Protein 2OKT (pdb70)

CATH classification: 3.30.390.10 (+1 more: 3.20.20.120)

Radius of gyration: 20.71 Å;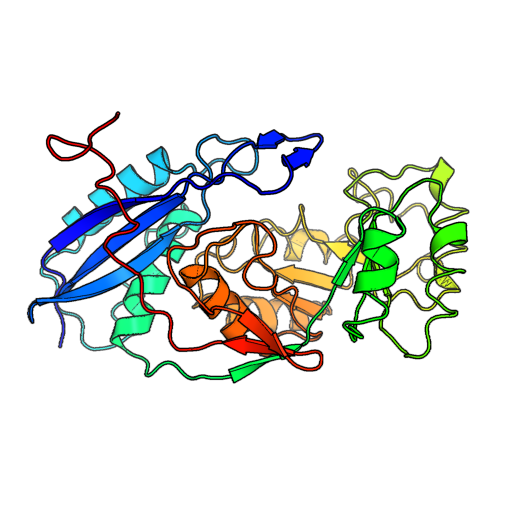 Cα contacts (8 Å, |Δi|>4): 733; chains: 1; bounding box: 61×51×45 Å

Foldseek 3Di:
DKFWADKFKWWFKFAFPDWDDDPLDTGRIFIWIKMWTAIPVRDIFMFTFQAGCDASQHPDHPVNLVVVVVVLCVVGGPPDDDALVRVLVSCPVVQVPLRSLARVNLRSVVVHDDDDKDWFFDEAEEAADDPVNVVCCLVQVGQEYEYEDDPCVVVVLVVVVPRPHHHAYEYEDPQPADPVCQVVQLVVLVSRHQEYENNHPPQCCQVVHDPPSGGAYEYDSQLQELVSVLVSLVPHRHAEYEDEQSSHRHDVRPLVSQVVVVVSRHWYAYEYDPDFLSVLQSSQVCRVSTPDGHHRDADPNTGPDGQWPQRFHRDNRITIHDNTDGPCVSIFGPDDPRRDDD

B-factor: mean 22.1, std 10.74, range [7.94, 88.03]

Secondary structure (DSSP, 8-state):
-B-EEEEEEEEEEEEEEEEEE-SS-EEEEEEEEEEEEEETT--EEEEE---BSSTTS-S-BHHHHHHHHHHHHHHHTT--B-SHHHHHHTTGGGTT-HHHHHHHHHHHHHTT-PPP-EEEE-EEEESS--HHHHHHHHHH--SEEEEE--TTHHHHHHHHTTSSS--EEEEE-TT---GGGHHHHHHHGGG-EEEEE---SSGGGGGGS-TTSSPPEEESTT---HHHHHHHHHHS---EEEE-HHHHTSGGGHHHHHHHHHHTT-EEEEB-SS--HHHHHHHHHHHTTSSS--B-PPTTSS-SS-SSTTTTEEETTEEEE------GGG-EESSSTT----

Solvent-accessible surface area: 16379 Å² total; per-residue (Å²): 86,18,87,0,63,26,28,82,26,31,42,6,42,38,71,11,112,86,106,26,108,56,151,95,22,80,25,75,76,2,28,0,0,0,0,15,0,37,2,81,140,58,62,49,43,30,0,5,0,8,5,10,103,82,100,47,33,59,133,6,22,5,47,43,0,13,116,39,0,69,104,6,10,93,84,10,96,90,93,69,9,119,66,34,108,32,0,14,132,36,0,86,87,15,102,114,20,31,6,0,4,10,0,0,0,15,0,0,30,32,21,60,65,150,35,65,78,45,36,15,20,19,24,5,58,3,84,19,41,66,115,175,44,31,86,46,1,105,84,32,111,0,78,17,0,28,0,89,28,28,126,90,0,22,99,23,2,146,65,0,76,153,14,140,25,150,5,70,1,0,0,25,1,66,29,72,13,73,141,153,32,34,104,51,0,66,79,0,37,187,48,124,11,36,0,0,1,5,3,4,142,80,21,44,15,16,103,80,15,63,105,66,52,20,5,54,8,0,1,21,43,30,3,67,39,44,138,72,0,29,83,32,17,111,124,48,71,10,113,2,0,4,2,14,14,26,30,21,2,1,17,39,69,0,69,85,1,2,82,40,0,101,93,63,61,3,90,0,0,0,1,28,23,32,15,0,0,1,8,8,0,4,9,1,28,5,4,222,81,16,49,41,71,7,35,6,43,20,28,32,108,46,5,150,85,20,0,7,65,110,2,0,57,55,122,182,10,103,0,67,4,146,53,7,144,25,64,87,108,44,9,92,40,48,88,52,169,134,98,112,166,224

Sequence (342 aa):
SLKLTTALHFYKYSEEPFKSQIVTPKKVTLTHRRDCLFIELIDDKKGNAYFGECNAFQQTDDDWYDHETIASVKHVIEQWFEDNRNKSFETYEEAALKKLVDSLENTPAARATIVMALYQMFHVVLPSSSFSVAYGATASSSGLSNKQLESLKKATKPTRRIKLKWTPQIMHQIRRRVLRELLDFHFQLVIDANESLDRQDFTQQLQLLLAREQVLYIEEPFKDISMMLDEVVADDGTIPPIALDEKATSLLDDIINLIEELYNVVKVVVLKPFRRLGGIIDKVQTAIDTLKSHGAKVVIGGMMYEYGLSRYFTAMLARKGDYPGDDVTPAGYYFEQDVVVAHSGILKEGRLEFRRPPLVDIITQLQPYEGHHHHHH

InterPro domains:
  IPR010197 o-Succinylbenzoate synthase/NAAAR [TIGR01928] (9-311)
  IPR013342 Mandelate racemase, C-terminal domain [PF13378] (136-316)
  IPR029017 Enolase-like, N-terminal [G3DSA:3.30.390.10] (6-115)
  IPR029017 Enolase-like, N-terminal [SSF54826] (1-111)
  IPR036849 Enolase-like, C-terminal domain superfamily [G3DSA:3.20.20.120] (116-308)
  IPR036849 Enolase-like, C-terminal domain superfamily [SSF51604] (136-320)
  IPR047585 o-succinylbenzoate synthase MenC [MF_01933] (1-333)

Structure (mmCIF, N/CA/C/O backbone):
data_2OKT
#
_entry.id   2OKT
#
_cell.length_a   72.700
_cell.length_b   40.324
_cell.length_c   59.223
_cell.angle_alpha   90.00
_cell.angle_beta   92.98
_cell.angle_gamma   90.00
#
_symmetry.space_group_name_H-M   'P 1 21 1'
#
loop_
_entity.id
_entity.type
_entity.pdbx_description
1 polymer 'O-succinylbenzoic acid synthetase'
2 water water
#
loop_
_atom_site.group_PDB
_atom_site.id
_atom_site.type_symbol
_atom_site.label_atom_id
_atom_site.label_alt_id
_atom_site.label_comp_id
_atom_site.label_asym_id
_atom_site.label_entity_id
_atom_site.label_seq_id
_atom_site.pdbx_PDB_ins_code
_atom_site.Cartn_x
_atom_site.Cartn_y
_atom_site.Cartn_z
_atom_site.occupancy
_atom_site.B_iso_or_equiv
_atom_site.auth_seq_id
_atom_site.auth_comp_id
_atom_site.auth_asym_id
_atom_site.auth_atom_id
_atom_site.pdbx_PDB_model_num
ATOM 1 N N . SER A 1 1 ? -13.459 -1.914 18.353 1.00 41.76 0 SER A N 1
ATOM 2 C CA . SER A 1 1 ? -12.859 -3.190 18.840 1.00 37.09 0 SER A CA 1
ATOM 3 C C . SER A 1 1 ? -12.277 -3.978 17.677 1.00 34.71 0 SER A C 1
ATOM 4 O O . SER A 1 1 ? -12.902 -4.058 16.618 1.00 36.75 0 SER A O 1
ATOM 7 N N . LEU A 1 2 ? -11.092 -4.558 17.878 1.00 29.59 1 LEU A N 1
ATOM 8 C CA . LEU A 1 2 ? -10.412 -5.350 16.846 1.00 26.37 1 LEU A CA 1
ATOM 9 C C . LEU A 1 2 ? -10.064 -6.741 17.373 1.00 20.15 1 LEU A C 1
ATOM 10 O O . LEU A 1 2 ? -9.827 -6.897 18.568 1.00 22.42 1 LEU A O 1
ATOM 15 N N . LYS A 1 3 ? -10.021 -7.727 16.472 1.00 19.30 2 LYS A N 1
ATOM 16 C CA . LYS A 1 3 ? -9.425 -9.043 16.740 1.00 20.33 2 LYS A CA 1
ATOM 17 C C . LYS A 1 3 ? -8.509 -9.379 15.577 1.00 16.58 2 LYS A C 1
ATOM 18 O O . LYS A 1 3 ? -8.772 -8.971 14.455 1.00 19.05 2 LYS A O 1
ATOM 24 N N . LEU A 1 4 ? -7.434 -10.112 15.841 1.00 17.93 3 LEU A N 1
ATOM 25 C CA . LEU A 1 4 ? -6.523 -10.570 14.787 1.00 16.64 3 LEU A CA 1
ATOM 26 C C . LEU A 1 4 ? -6.933 -11.966 14.325 1.00 17.98 3 LEU A C 1
ATOM 27 O O . LEU A 1 4 ? -7.052 -12.867 15.157 1.00 20.61 3 LEU A O 1
ATOM 32 N N . THR A 1 5 ? -7.133 -12.117 13.007 1.00 15.48 4 THR A N 1
ATOM 33 C CA A THR A 1 5 ? -7.684 -13.320 12.372 0.50 16.06 4 THR A CA 1
ATOM 34 C CA B THR A 1 5 ? -7.653 -13.372 12.459 0.50 17.15 4 THR A CA 1
ATOM 35 C C . THR A 1 5 ? -6.624 -14.183 11.689 1.00 16.18 4 THR A C 1
ATOM 36 O O . THR A 1 5 ? -6.718 -15.402 11.680 1.00 18.47 4 THR A O 1
ATOM 43 N N . ALA A 1 6 ? -5.631 -13.537 11.068 1.00 14.54 5 ALA A N 1
ATOM 44 C CA . ALA A 1 6 ? -4.635 -14.260 10.282 1.00 15.33 5 ALA A CA 1
ATOM 45 C C . ALA A 1 6 ? -3.267 -13.605 10.364 1.00 15.21 5 ALA A C 1
ATOM 46 O O . ALA A 1 6 ? -3.156 -12.388 10.553 1.00 13.64 5 ALA A O 1
ATOM 48 N N . LEU A 1 7 ? -2.253 -14.443 10.190 1.00 14.88 6 LEU A N 1
ATOM 49 C CA . LEU A 1 7 ? -0.856 -14.063 10.132 1.00 14.17 6 LEU A CA 1
ATOM 50 C C . LEU A 1 7 ? -0.194 -14.705 8.919 1.00 15.12 6 LEU A C 1
ATOM 51 O O . LEU A 1 7 ? -0.337 -15.902 8.692 1.00 17.59 6 LEU A O 1
ATOM 56 N N . HIS A 1 8 ? 0.568 -13.914 8.171 1.00 12.58 7 HIS A N 1
ATOM 57 C CA . HIS A 1 8 ? 1.367 -14.423 7.063 1.00 13.03 7 HIS A CA 1
ATOM 58 C C . HIS A 1 8 ? 2.784 -13.898 7.213 1.00 11.80 7 HIS A C 1
ATOM 59 O O . HIS A 1 8 ? 2.992 -12.762 7.612 1.00 13.25 7 HIS A O 1
ATOM 66 N N . PHE A 1 9 ? 3.735 -14.743 6.847 1.00 11.65 8 PHE A N 1
ATOM 67 C CA . PHE A 1 9 ? 5.139 -14.397 6.798 1.00 11.34 8 PHE A CA 1
ATOM 68 C C . PHE A 1 9 ? 5.608 -14.286 5.376 1.00 11.58 8 PHE A C 1
ATOM 69 O O . PHE A 1 9 ? 5.291 -15.137 4.542 1.00 11.88 8 PHE A O 1
ATOM 77 N N . TYR A 1 10 ? 6.428 -13.262 5.129 1.00 11.09 9 TYR A N 1
ATOM 78 C CA . TYR A 1 10 ? 7.043 -13.040 3.860 1.00 11.24 9 TYR A CA 1
ATOM 79 C C . TYR A 1 10 ? 8.526 -12.761 4.019 1.00 10.96 9 TYR A C 1
ATOM 80 O O . TYR A 1 10 ? 8.998 -12.377 5.096 1.00 11.78 9 TYR A O 1
ATOM 89 N N . LYS A 1 11 ? 9.238 -12.913 2.911 1.00 10.90 10 LYS A N 1
ATOM 90 C CA . LYS A 1 11 ? 10.663 -12.615 2.825 1.00 13.00 10 LYS A CA 1
ATOM 91 C C . LYS A 1 11 ? 10.904 -11.612 1.719 1.00 11.16 10 LYS A C 1
ATOM 92 O O . LYS A 1 11 ? 10.257 -11.641 0.681 1.00 13.21 10 LYS A O 1
ATOM 98 N N . TYR A 1 12 ? 11.877 -10.745 1.962 1.00 12.88 11 TYR A N 1
ATOM 99 C CA . TYR A 1 12 ? 12.451 -9.890 0.949 1.00 12.00 11 TYR A CA 1
ATOM 100 C C . TYR A 1 12 ? 13.976 -10.012 1.040 1.00 13.19 11 TYR A C 1
ATOM 101 O O . TYR A 1 12 ? 14.517 -10.134 2.143 1.00 14.57 11 TYR A O 1
ATOM 110 N N . SER A 1 13 ? 14.653 -9.972 -0.102 1.00 11.84 12 SER A N 1
ATOM 111 C CA . SER A 1 13 ? 16.106 -10.079 -0.120 1.00 12.48 12 SER A CA 1
ATOM 112 C C . SER A 1 13 ? 16.762 -9.435 -1.330 1.00 14.13 12 SER A C 1
ATOM 113 O O . SER A 1 13 ? 17.073 -10.095 -2.319 1.00 20.37 12 SER A O 1
ATOM 116 N N A GLU A 1 14 ? 17.025 -8.145 -1.223 0.50 11.60 13 GLU A N 1
ATOM 117 N N B GLU A 1 14 ? 17.007 -8.136 -1.229 0.50 11.65 13 GLU A N 1
ATOM 118 C CA A GLU A 1 14 ? 17.689 -7.414 -2.283 0.50 10.83 13 GLU A CA 1
ATOM 119 C CA B GLU A 1 14 ? 17.638 -7.346 -2.286 0.50 11.89 13 GLU A CA 1
ATOM 120 C C A GLU A 1 14 ? 19.186 -7.350 -2.049 0.50 9.67 13 GLU A C 1
ATOM 121 C C B GLU A 1 14 ? 19.159 -7.286 -2.053 0.50 11.07 13 GLU A C 1
ATOM 122 O O A GLU A 1 14 ? 19.639 -7.347 -0.901 0.50 10.65 13 GLU A O 1
ATOM 123 O O B GLU A 1 14 ? 19.605 -7.219 -0.899 0.50 11.10 13 GLU A O 1
ATOM 134 N N . PRO A 1 15 ? 19.960 -7.269 -3.136 1.00 11.41 14 PRO A N 1
ATOM 135 C CA . PRO A 1 15 ? 21.393 -7.051 -2.960 1.00 10.99 14 PRO A CA 1
ATOM 136 C C . PRO A 1 15 ? 21.710 -5.662 -2.444 1.00 10.80 14 PRO A C 1
ATOM 137 O O . PRO A 1 15 ? 21.028 -4.689 -2.795 1.00 11.58 14 PRO A O 1
ATOM 141 N N . PHE A 1 16 ? 22.744 -5.555 -1.621 1.00 11.17 15 PHE A N 1
ATOM 142 C CA . PHE A 1 16 ? 23.323 -4.244 -1.324 1.00 10.67 15 PHE A CA 1
ATOM 143 C C . PHE A 1 16 ? 24.039 -3.738 -2.577 1.00 11.39 15 PHE A C 1
ATOM 144 O O . PHE A 1 16 ? 24.793 -4.476 -3.222 1.00 11.60 15 PHE A O 1
ATOM 152 N N . LYS A 1 17 ? 23.822 -2.475 -2.929 1.00 10.93 16 LYS A N 1
ATOM 153 C CA . LYS A 1 17 ? 24.465 -1.930 -4.111 1.00 11.36 16 LYS A CA 1
ATOM 154 C C . LYS A 1 17 ? 25.995 -2.086 -4.043 1.00 11.64 16 LYS A C 1
ATOM 155 O O . LYS A 1 17 ? 26.624 -2.453 -5.034 1.00 11.86 16 LYS A O 1
ATOM 161 N N . SER A 1 18 ? 26.558 -1.766 -2.882 1.00 11.68 17 SER A N 1
ATOM 162 C CA . SER A 1 18 ? 27.942 -2.051 -2.554 1.00 11.82 17 SER A CA 1
ATOM 163 C C . SER A 1 18 ? 27.944 -3.134 -1.490 1.00 11.10 17 SER A C 1
ATOM 164 O O . SER A 1 18 ? 27.259 -3.011 -0.483 1.00 12.32 17 SER A O 1
ATOM 167 N N . GLN A 1 19 ? 28.722 -4.201 -1.714 1.00 11.02 18 GLN A N 1
ATOM 168 C CA . GLN A 1 19 ? 28.819 -5.265 -0.737 1.00 10.68 18 GLN A CA 1
ATOM 169 C C . GLN A 1 19 ? 29.219 -4.680 0.620 1.00 11.79 18 GLN A C 1
ATOM 170 O O . GLN A 1 19 ? 30.092 -3.803 0.703 1.00 12.83 18 GLN A O 1
ATOM 176 N N . ILE A 1 20 ? 28.552 -5.152 1.670 1.00 10.44 19 ILE A N 1
ATOM 177 C CA . ILE A 1 20 ? 28.860 -4.745 3.031 1.00 12.43 19 ILE A CA 1
ATOM 178 C C . ILE A 1 20 ? 29.996 -5.636 3.536 1.00 12.94 19 ILE A C 1
ATOM 179 O O . ILE A 1 20 ? 29.904 -6.868 3.500 1.00 14.00 19 ILE A O 1
ATOM 184 N N . VAL A 1 21 ? 31.070 -4.991 3.980 1.00 14.01 20 VAL A N 1
ATOM 185 C CA . VAL A 1 21 ? 32.270 -5.670 4.422 1.00 14.26 20 VAL A CA 1
ATOM 186 C C . VAL A 1 21 ? 32.720 -5.040 5.741 1.00 18.72 20 VAL A C 1
ATOM 187 O O . VAL A 1 21 ? 33.203 -3.912 5.747 1.00 18.98 20 VAL A O 1
ATOM 191 N N . THR A 1 22 ? 32.519 -5.755 6.849 1.00 18.36 21 THR A N 1
ATOM 192 C CA . THR A 1 22 ? 32.904 -5.281 8.187 1.00 18.36 21 THR A CA 1
ATOM 193 C C . THR A 1 22 ? 33.559 -6.420 8.964 1.00 17.63 21 THR A C 1
ATOM 194 O O . THR A 1 22 ? 33.465 -7.563 8.563 1.00 17.81 21 THR A O 1
ATOM 198 N N . PRO A 1 23 ? 34.232 -6.111 10.098 1.00 19.85 22 PRO A N 1
ATOM 199 C CA . PRO A 1 23 ? 34.823 -7.206 10.885 1.00 21.28 22 PRO A CA 1
ATOM 200 C C . PRO A 1 23 ? 33.840 -8.269 11.393 1.00 20.00 22 PRO A C 1
ATOM 201 O O . PRO A 1 23 ? 34.250 -9.410 11.603 1.00 25.39 22 PRO A O 1
ATOM 205 N N . LYS A 1 24 ? 32.584 -7.898 11.541 1.00 22.13 23 LYS A N 1
ATOM 206 C CA A LYS A 1 24 ? 31.569 -8.821 11.994 0.50 21.29 23 LYS A CA 1
ATOM 207 C CA B LYS A 1 24 ? 31.572 -8.829 11.986 0.50 24.22 23 LYS A CA 1
ATOM 208 C C . LYS A 1 24 ? 30.925 -9.672 10.909 1.00 19.84 23 LYS A C 1
ATOM 209 O O . LYS A 1 24 ? 30.519 -10.757 11.137 1.00 21.24 23 LYS A O 1
ATOM 220 N N . VAL A 1 25 ? 30.856 -9.136 9.691 1.00 18.16 24 VAL A N 1
ATOM 221 C CA . VAL A 1 25 ? 30.096 -9.801 8.632 1.00 17.37 24 VAL A CA 1
ATOM 222 C C . VAL A 1 25 ? 30.470 -9.304 7.246 1.00 16.18 24 VAL A C 1
ATOM 223 O O . VAL A 1 25 ? 30.883 -8.171 7.083 1.00 17.97 24 VAL A O 1
ATOM 227 N N . THR A 1 26 ? 30.267 -10.185 6.271 1.00 16.42 25 THR A N 1
ATOM 228 C CA . THR A 1 26 ? 30.112 -9.831 4.875 1.00 17.30 25 THR A CA 1
ATOM 229 C C . THR A 1 26 ? 28.651 -10.039 4.515 1.00 15.13 25 THR A C 1
ATOM 230 O O . THR A 1 26 ? 28.118 -11.127 4.787 1.00 16.07 25 THR A O 1
ATOM 234 N N . LEU A 1 27 ? 28.009 -9.011 3.941 1.00 13.07 26 LEU A N 1
ATOM 235 C CA . LEU A 1 27 ? 26.637 -9.142 3.433 1.00 12.23 26 LEU A CA 1
ATOM 236 C C . LEU A 1 27 ? 26.566 -8.788 1.976 1.00 11.50 26 LEU A C 1
ATOM 237 O O . LEU A 1 27 ? 26.932 -7.679 1.580 1.00 13.58 26 LEU A O 1
ATOM 242 N N . THR A 1 28 ? 26.067 -9.732 1.180 1.00 11.95 27 THR A N 1
ATOM 243 C CA . THR A 1 28 ? 25.773 -9.473 -0.215 1.00 11.20 27 THR A CA 1
ATOM 244 C C . THR A 1 28 ? 24.333 -8.955 -0.372 1.00 12.08 27 THR A C 1
ATOM 245 O O . THR A 1 28 ? 24.070 -8.155 -1.252 1.00 11.80 27 THR A O 1
ATOM 249 N N . HIS A 1 29 ? 23.444 -9.393 0.519 1.00 11.25 28 HIS A N 1
ATOM 250 C CA . HIS A 1 29 ? 22.019 -9.098 0.444 1.00 11.25 28 HIS A CA 1
ATOM 251 C C . HIS A 1 29 ? 21.511 -8.772 1.834 1.00 11.53 28 HIS A C 1
ATOM 252 O O . HIS A 1 29 ? 22.113 -9.190 2.813 1.00 12.68 28 HIS A O 1
ATOM 259 N N . ARG A 1 30 ? 20.384 -8.063 1.890 1.00 11.47 29 ARG A N 1
ATOM 260 C CA A ARG A 1 30 ? 19.653 -7.854 3.137 0.50 11.12 29 ARG A CA 1
ATOM 261 C CA B ARG A 1 30 ? 19.670 -7.893 3.167 0.50 11.62 29 ARG A CA 1
ATOM 262 C C . ARG A 1 30 ? 18.427 -8.780 3.158 1.00 11.28 29 ARG A C 1
ATOM 263 O O . ARG A 1 30 ? 17.396 -8.431 2.644 1.00 13.66 29 ARG A O 1
ATOM 278 N N . ASP A 1 31 ? 18.582 -9.968 3.720 1.00 13.05 30 ASP A N 1
ATOM 279 C CA . ASP A 1 31 ? 17.462 -10.856 3.946 1.00 12.49 30 ASP A CA 1
ATOM 280 C C . ASP A 1 31 ? 16.601 -10.233 5.040 1.00 13.09 30 ASP A C 1
ATOM 281 O O . ASP A 1 31 ? 17.140 -9.769 6.054 1.00 12.18 30 ASP A O 1
ATOM 286 N N . CYS A 1 32 ? 15.276 -10.203 4.850 1.00 10.94 31 CYS A N 1
ATOM 287 C CA . CYS A 1 32 ? 14.399 -9.562 5.820 1.00 10.87 31 CYS A CA 1
ATOM 288 C C . CYS A 1 32 ? 13.062 -10.256 5.911 1.00 10.46 31 CYS A C 1
ATOM 289 O O . CYS A 1 32 ? 12.452 -10.562 4.888 1.00 13.54 31 CYS A O 1
ATOM 292 N N . LEU A 1 33 ? 12.622 -10.506 7.139 1.00 9.44 32 LEU A N 1
ATOM 293 C CA . LEU A 1 33 ? 11.291 -11.029 7.407 1.00 10.00 32 LEU A CA 1
ATOM 294 C C . LEU A 1 33 ? 10.280 -9.904 7.528 1.00 9.96 32 LEU A C 1
ATOM 295 O O . LEU A 1 33 ? 10.544 -8.897 8.189 1.00 10.01 32 LEU A O 1
ATOM 300 N N . PHE A 1 34 ? 9.143 -10.082 6.857 1.00 9.54 33 PHE A N 1
ATOM 301 C CA . PHE A 1 34 ? 7.977 -9.224 7.001 1.00 10.80 33 PHE A CA 1
ATOM 302 C C . PHE A 1 34 ? 6.827 -10.073 7.526 1.00 10.35 33 PHE A C 1
ATOM 303 O O . PHE A 1 34 ? 6.697 -11.246 7.172 1.00 11.80 33 PHE A O 1
ATOM 311 N N . ILE A 1 35 ? 6.013 -9.469 8.378 1.00 9.54 34 ILE A N 1
ATOM 312 C CA . ILE A 1 35 ? 4.759 -10.065 8.804 1.00 10.34 34 ILE A CA 1
ATOM 313 C C . ILE A 1 35 ? 3.579 -9.271 8.290 1.00 10.15 34 ILE A C 1
ATOM 314 O O . ILE A 1 35 ? 3.670 -8.073 8.052 1.00 10.37 34 ILE A O 1
ATOM 319 N N . GLU A 1 36 ? 2.453 -9.972 8.165 1.00 10.42 35 GLU A N 1
ATOM 320 C CA . GLU A 1 36 ? 1.193 -9.381 7.821 1.00 10.63 35 GLU A CA 1
ATOM 321 C C . GLU A 1 36 ? 0.182 -9.917 8.819 1.00 11.26 35 GLU A C 1
ATOM 322 O O . GLU A 1 36 ? -0.019 -11.137 8.914 1.00 12.91 35 GLU A O 1
ATOM 328 N N . LEU A 1 37 ? -0.451 -9.007 9.548 1.00 10.34 36 LEU A N 1
ATOM 329 C CA . LEU A 1 37 ? -1.557 -9.327 10.449 1.00 11.31 36 LEU A CA 1
ATOM 330 C C . LEU A 1 37 ? -2.829 -8.832 9.801 1.00 11.49 36 LEU A C 1
ATOM 331 O O . LEU A 1 37 ? -2.895 -7.680 9.357 1.00 12.33 36 LEU A O 1
ATOM 336 N N . ILE A 1 38 ? -3.822 -9.710 9.735 1.00 12.34 37 ILE A N 1
ATOM 337 C CA . ILE A 1 38 ? -5.133 -9.374 9.166 1.00 11.92 37 ILE A CA 1
ATOM 338 C C . ILE A 1 38 ? -6.151 -9.416 10.290 1.00 12.89 37 ILE A C 1
ATOM 339 O O . ILE A 1 38 ? -6.236 -10.406 11.000 1.00 14.30 37 ILE A O 1
ATOM 344 N N . ASP A 1 39 ? -6.895 -8.324 10.458 1.00 12.22 38 ASP A N 1
ATOM 345 C CA . ASP A 1 39 ? -7.901 -8.234 11.492 1.00 13.22 38 ASP A CA 1
ATOM 346 C C . ASP A 1 39 ? -9.230 -8.853 11.059 1.00 13.55 38 ASP A C 1
ATOM 347 O O . ASP A 1 39 ? -9.353 -9.396 9.952 1.00 14.16 38 ASP A O 1
ATOM 352 N N . ASP A 1 40 ? -10.237 -8.755 11.925 1.00 15.14 39 ASP A N 1
ATOM 353 C CA . ASP A 1 40 ? -11.540 -9.392 11.692 1.00 17.25 39 ASP A CA 1
ATOM 354 C C . ASP A 1 40 ? -12.428 -8.642 10.693 1.00 17.12 39 ASP A C 1
ATOM 355 O O . ASP A 1 40 ? -13.519 -9.111 10.379 1.00 21.26 39 ASP A O 1
ATOM 360 N N . LYS A 1 41 ? -11.951 -7.504 10.187 1.00 16.03 40 LYS A N 1
ATOM 361 C CA A LYS A 1 41 ? -12.569 -6.766 9.088 0.50 15.39 40 LYS A CA 1
ATOM 362 C CA B LYS A 1 41 ? -12.607 -6.830 9.065 0.50 16.36 40 LYS A CA 1
ATOM 363 C C . LYS A 1 41 ? -11.839 -7.046 7.763 1.00 13.98 40 LYS A C 1
ATOM 364 O O . LYS A 1 41 ? -12.154 -6.455 6.731 1.00 15.13 40 LYS A O 1
ATOM 375 N N . GLY A 1 42 ? -10.836 -7.918 7.800 1.00 13.59 41 GLY A N 1
ATOM 376 C CA . GLY A 1 42 ? -10.068 -8.226 6.608 1.00 12.14 41 GLY A CA 1
ATOM 377 C C . GLY A 1 42 ? -9.031 -7.170 6.247 1.00 12.13 41 GLY A C 1
ATOM 378 O O . GLY A 1 42 ? -8.613 -7.099 5.093 1.00 12.47 41 GLY A O 1
ATOM 379 N N . ASN A 1 43 ? -8.657 -6.324 7.212 1.00 11.58 42 ASN A N 1
ATOM 380 C CA . ASN A 1 43 ? -7.659 -5.298 6.981 1.00 12.31 42 ASN A CA 1
ATOM 381 C C . ASN A 1 43 ? -6.271 -5.824 7.330 1.00 11.55 42 ASN A C 1
ATOM 382 O O . ASN A 1 43 ? -6.059 -6.296 8.449 1.00 11.86 42 ASN A O 1
ATOM 387 N N . ALA A 1 44 ? -5.343 -5.676 6.382 1.00 11.00 43 ALA A N 1
ATOM 388 C CA . ALA A 1 44 ? -3.978 -6.154 6.496 1.00 10.58 43 ALA A CA 1
ATOM 389 C C . ALA A 1 44 ? -3.012 -5.040 6.922 1.00 11.08 43 ALA A C 1
ATOM 390 O O . ALA A 1 44 ? -3.034 -3.935 6.348 1.00 10.95 43 ALA A O 1
ATOM 392 N N . TYR A 1 45 ? -2.133 -5.373 7.862 1.00 9.86 44 TYR A N 1
ATOM 393 C CA . TYR A 1 45 ? -1.128 -4.464 8.404 1.00 10.31 44 TYR A CA 1
ATOM 394 C C . TYR A 1 45 ? 0.218 -5.186 8.411 1.00 11.04 44 TYR A C 1
ATOM 395 O O . TYR A 1 45 ? 0.307 -6.337 8.874 1.00 11.24 44 TYR A O 1
ATOM 404 N N . PHE A 1 46 ? 1.264 -4.516 7.925 1.00 9.49 45 PHE A N 1
ATOM 405 C CA . PHE A 1 46 ? 2.589 -5.102 7.780 1.00 9.64 45 PHE A CA 1
ATOM 406 C C . PHE A 1 46 ? 3.578 -4.612 8.814 1.00 9.79 45 PHE A C 1
ATOM 407 O O . PHE A 1 46 ? 3.535 -3.453 9.234 1.00 10.04 45 PHE A O 1
ATOM 415 N N . GLY A 1 47 ? 4.480 -5.511 9.200 1.00 9.55 46 GLY A N 1
ATOM 416 C CA . GLY A 1 47 ? 5.621 -5.166 10.051 1.00 9.43 46 GLY A CA 1
ATOM 417 C C . GLY A 1 47 ? 6.911 -5.676 9.435 1.00 9.69 46 GLY A C 1
ATOM 418 O O . GLY A 1 47 ? 6.921 -6.748 8.834 1.00 10.69 46 GLY A O 1
ATOM 419 N N . GLU A 1 48 ? 7.976 -4.907 9.591 1.00 9.15 47 GLU A N 1
ATOM 420 C CA . GLU A 1 48 ? 9.310 -5.224 9.120 1.00 9.29 47 GLU A CA 1
ATOM 421 C C . GLU A 1 48 ? 10.197 -5.579 10.317 1.00 10.38 47 GLU A C 1
ATOM 422 O O . GLU A 1 48 ? 10.283 -4.804 11.282 1.00 10.52 47 GLU A O 1
ATOM 428 N N . CYS A 1 49 ? 10.836 -6.749 10.249 1.00 10.20 48 CYS A N 1
ATOM 429 C CA . CYS A 1 49 ? 11.708 -7.220 11.304 1.00 10.48 48 CYS A CA 1
ATOM 430 C C . CYS A 1 49 ? 13.146 -6.789 11.037 1.00 10.26 48 CYS A C 1
ATOM 431 O O . CYS A 1 49 ? 13.612 -6.885 9.900 1.00 10.68 48 CYS A O 1
ATOM 434 N N . ASN A 1 50 ? 13.864 -6.363 12.074 1.00 10.08 49 ASN A N 1
ATOM 435 C CA . ASN A 1 50 ? 15.259 -5.946 11.919 1.00 10.76 49 ASN A CA 1
ATOM 436 C C . ASN A 1 50 ? 16.309 -7.014 12.228 1.00 11.49 49 ASN A C 1
ATOM 437 O O . ASN A 1 50 ? 17.498 -6.707 12.249 1.00 14.66 49 ASN A O 1
ATOM 442 N N . ALA A 1 51 ? 15.868 -8.251 12.444 1.00 11.54 50 ALA A N 1
ATOM 443 C CA . ALA A 1 51 ? 16.780 -9.371 12.635 1.00 12.57 50 ALA A CA 1
ATOM 444 C C . ALA A 1 51 ? 17.397 -9.779 11.303 1.00 11.73 50 ALA A C 1
ATOM 445 O O . ALA A 1 51 ? 16.799 -9.617 10.236 1.00 12.35 50 ALA A O 1
ATOM 447 N N . PHE A 1 52 ? 18.599 -10.325 11.383 1.00 12.09 51 PHE A N 1
ATOM 448 C CA . PHE A 1 52 ? 19.322 -10.783 10.208 1.00 12.52 51 PHE A CA 1
ATOM 449 C C . PHE A 1 52 ? 19.216 -12.289 10.082 1.00 13.27 51 PHE A C 1
ATOM 450 O O . PHE A 1 52 ? 18.703 -12.974 10.978 1.00 13.96 51 PHE A O 1
ATOM 458 N N . GLN A 1 53 ? 19.696 -12.801 8.950 1.00 13.10 52 GLN A N 1
ATOM 459 C CA A GLN A 1 53 ? 19.544 -14.215 8.659 0.50 14.39 52 GLN A CA 1
ATOM 460 C CA B GLN A 1 53 ? 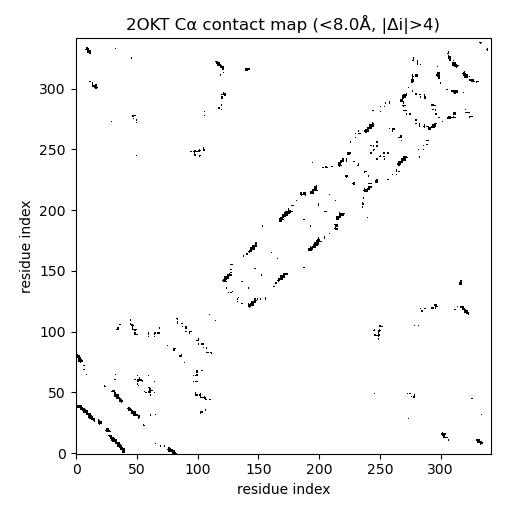19.606 -14.213 8.618 0.50 14.25 52 GLN A CA 1
ATOM 461 C C . GLN A 1 53 ? 20.403 -15.084 9.580 1.00 13.74 52 GLN A C 1
ATOM 462 O O . GLN A 1 53 ? 20.003 -16.195 9.890 1.00 18.10 52 GLN A O 1
ATOM 473 N N . THR A 1 54 ? 21.557 -14.569 10.011 1.00 14.41 53 THR A N 1
ATOM 474 C CA . THR A 1 54 ? 22.419 -15.261 10.968 1.00 15.18 53 THR A CA 1
ATOM 475 C C . THR A 1 54 ? 22.704 -14.313 12.125 1.00 15.77 53 THR A C 1
ATOM 476 O O . THR A 1 54 ? 22.391 -13.123 12.031 1.00 15.60 53 THR A O 1
ATOM 480 N N . ASP A 1 55 ? 23.333 -14.853 13.189 1.00 16.49 54 ASP A N 1
ATOM 481 C CA A ASP A 1 55 ? 23.500 -14.134 14.455 0.35 17.84 54 ASP A CA 1
ATOM 482 C CA B ASP A 1 55 ? 23.519 -14.150 14.463 0.35 17.45 54 ASP A CA 1
ATOM 483 C CA C ASP A 1 55 ? 23.511 -14.138 14.460 0.30 18.38 54 ASP A CA 1
ATOM 484 C C . ASP A 1 55 ? 24.781 -13.272 14.544 1.00 18.77 54 ASP A C 1
ATOM 485 O O . ASP A 1 55 ? 25.310 -13.018 15.650 1.00 23.38 54 ASP A O 1
ATOM 498 N N . TRP A 1 56 ? 25.263 -12.784 13.406 1.00 17.88 55 TRP A N 1
ATOM 499 C CA . TRP A 1 56 ? 26.476 -11.965 13.409 1.00 18.29 55 TRP A CA 1
ATOM 500 C C . TRP A 1 56 ? 26.379 -10.683 14.257 1.00 18.62 55 TRP A C 1
ATOM 501 O O . TRP A 1 56 ? 27.392 -10.245 14.819 1.00 22.91 55 TRP A O 1
ATOM 512 N N . TYR A 1 57 ? 25.169 -10.115 14.351 1.00 17.51 56 TYR A N 1
ATOM 513 C CA . TYR A 1 57 ? 24.915 -8.869 15.088 1.00 17.35 56 TYR A CA 1
ATOM 514 C C . TYR A 1 57 ? 24.227 -9.105 16.425 1.00 18.32 56 TYR A C 1
ATOM 515 O O . TYR A 1 57 ? 24.477 -8.382 17.382 1.00 20.68 56 TYR A O 1
ATOM 524 N N . ASP A 1 58 ? 23.326 -10.079 16.470 1.00 17.30 57 ASP A N 1
ATOM 525 C CA . ASP A 1 58 ? 22.471 -10.284 17.637 1.00 18.09 57 ASP A CA 1
ATOM 526 C C . ASP A 1 58 ? 21.996 -11.725 17.668 1.00 17.01 57 ASP A C 1
ATOM 527 O O . ASP A 1 58 ? 21.974 -12.385 16.640 1.00 18.22 57 ASP A O 1
ATOM 532 N N . HIS A 1 59 ? 21.578 -12.213 18.831 1.00 17.94 58 HIS A N 1
ATOM 533 C CA . HIS A 1 59 ? 21.119 -13.600 18.941 1.00 20.06 58 HIS A CA 1
ATOM 534 C C . HIS A 1 59 ? 19.771 -13.853 18.270 1.00 18.08 58 HIS A C 1
ATOM 535 O O . HIS A 1 59 ? 19.487 -14.980 17.910 1.00 19.05 58 HIS A O 1
ATOM 542 N N . GLU A 1 60 ? 18.944 -12.822 18.089 1.00 16.70 59 GLU A N 1
ATOM 543 C CA . GLU A 1 60 ? 17.684 -13.011 17.388 1.00 14.61 59 GLU A CA 1
ATOM 544 C C . GLU A 1 60 ? 17.963 -12.983 15.886 1.00 15.20 59 GLU A C 1
ATOM 545 O O . GLU A 1 60 ? 18.669 -12.096 15.390 1.00 16.26 59 GLU A O 1
ATOM 551 N N . THR A 1 61 ? 17.433 -13.983 15.192 1.00 13.52 60 THR A N 1
ATOM 552 C CA . THR A 1 61 ? 17.561 -14.123 13.755 1.00 13.88 60 THR A CA 1
ATOM 553 C C . THR A 1 61 ? 16.177 -14.132 13.098 1.00 13.06 60 THR A C 1
ATOM 554 O O . THR A 1 61 ? 15.150 -14.188 13.781 1.00 13.91 60 THR A O 1
ATOM 558 N N . ILE A 1 62 ? 16.149 -14.082 11.769 1.00 12.12 61 ILE A N 1
ATOM 559 C CA . ILE A 1 62 ? 14.887 -14.207 11.049 1.00 11.65 61 ILE A CA 1
ATOM 560 C C . ILE A 1 62 ? 14.127 -15.470 11.488 1.00 14.12 61 ILE A C 1
ATOM 561 O O . ILE A 1 62 ? 12.937 -15.419 11.782 1.00 13.86 61 ILE A O 1
ATOM 566 N N . ALA A 1 63 ? 14.825 -16.596 11.533 1.00 13.42 62 ALA A N 1
ATOM 567 C CA . ALA A 1 63 ? 14.200 -17.860 11.894 1.00 13.52 62 ALA A CA 1
ATOM 568 C C . ALA A 1 63 ? 13.676 -17.858 13.333 1.00 14.33 62 ALA A C 1
ATOM 569 O O . ALA A 1 63 ? 12.560 -18.337 13.598 1.00 16.46 62 ALA A O 1
ATOM 571 N N . SER A 1 64 ? 14.461 -17.337 14.278 1.00 14.75 63 SER A N 1
ATOM 572 C CA . SER A 1 64 ? 14.028 -17.326 15.685 1.00 14.77 63 SER A CA 1
ATOM 573 C C . SER A 1 64 ? 12.813 -16.407 15.860 1.00 14.49 63 SER A C 1
ATOM 574 O O . SER A 1 64 ? 11.865 -16.755 16.577 1.00 15.94 63 SER A O 1
ATOM 577 N N . VAL A 1 65 ? 12.823 -15.261 15.179 1.00 14.49 64 VAL A N 1
ATOM 578 C CA . VAL A 1 65 ? 11.726 -14.305 15.282 1.00 14.48 64 VAL A CA 1
ATOM 579 C C . VAL A 1 65 ? 10.465 -14.929 14.691 1.00 13.13 64 VAL A C 1
ATOM 580 O O . VAL A 1 65 ? 9.391 -14.830 15.280 1.00 15.34 64 VAL A O 1
ATOM 584 N N . LYS A 1 66 ? 10.602 -15.609 13.557 1.00 13.76 65 LYS A N 1
ATOM 585 C CA . LYS A 1 66 ? 9.456 -16.265 12.921 1.00 13.15 65 LYS A CA 1
ATOM 586 C C . LYS A 1 66 ? 8.778 -17.226 13.898 1.00 14.32 65 LYS A C 1
ATOM 587 O O . LYS A 1 66 ? 7.564 -17.187 14.088 1.00 14.68 65 LYS A O 1
ATOM 593 N N . HIS A 1 67 ? 9.564 -18.073 14.548 1.00 14.50 66 HIS A N 1
ATOM 594 C CA . HIS A 1 67 ? 8.989 -19.022 15.506 1.00 16.92 66 HIS A CA 1
ATOM 595 C C . HIS A 1 67 ? 8.298 -18.321 16.691 1.00 14.68 66 HIS A C 1
ATOM 596 O O . 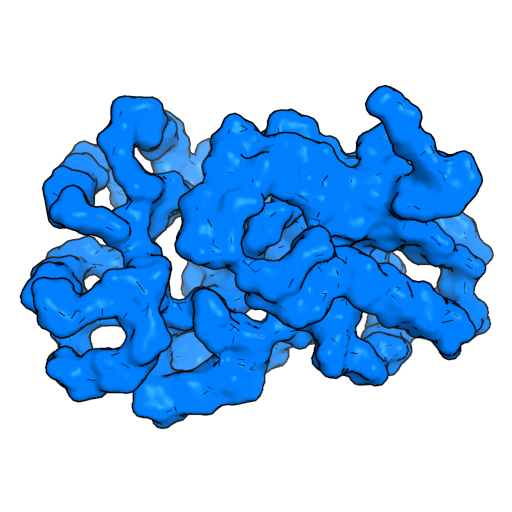HIS A 1 67 ? 7.221 -18.732 17.106 1.00 17.47 66 HIS A O 1
ATOM 603 N N . VAL A 1 68 ? 8.915 -17.265 17.216 1.00 15.58 67 VAL A N 1
ATOM 604 C CA . VAL A 1 68 ? 8.355 -16.474 18.322 1.00 15.52 67 VAL A CA 1
ATOM 605 C C . VAL A 1 68 ? 7.029 -15.801 17.937 1.00 15.25 67 VAL A C 1
ATOM 606 O O . VAL A 1 68 ? 6.039 -15.891 18.665 1.00 16.68 67 VAL A O 1
ATOM 610 N N . ILE A 1 69 ? 6.990 -15.164 16.776 1.00 14.98 68 ILE A N 1
ATOM 611 C CA . ILE A 1 69 ? 5.775 -14.474 16.349 1.00 15.16 68 ILE A CA 1
ATOM 612 C C . ILE A 1 69 ? 4.659 -15.482 16.043 1.00 16.13 68 ILE A C 1
ATOM 613 O O . ILE A 1 69 ? 3.484 -15.242 16.342 1.00 16.85 68 ILE A O 1
ATOM 618 N N . GLU A 1 70 ? 5.023 -16.610 15.445 1.00 15.23 69 GLU A N 1
ATOM 619 C CA . GLU A 1 70 ? 4.050 -17.650 15.126 1.00 15.75 69 GLU A CA 1
ATOM 620 C C . GLU A 1 70 ? 3.386 -18.166 16.419 1.00 16.54 69 GLU A C 1
ATOM 621 O O . GLU A 1 70 ? 2.159 -18.297 16.491 1.00 18.99 69 GLU A O 1
ATOM 627 N N . GLN A 1 71 ? 4.186 -18.402 17.453 1.00 18.09 70 GLN A N 1
ATOM 628 C CA . GLN A 1 71 ? 3.645 -18.843 18.746 1.00 19.96 70 GLN A CA 1
ATOM 629 C C . GLN A 1 71 ? 2.816 -17.751 19.409 1.00 21.19 70 GLN A C 1
ATOM 630 O O . GLN A 1 71 ? 1.751 -18.023 19.963 1.00 22.50 70 GLN A O 1
ATOM 636 N N . TRP A 1 72 ? 3.310 -16.515 19.350 1.00 19.69 71 TRP A N 1
ATOM 637 C CA . TRP A 1 72 ? 2.566 -15.363 19.842 1.00 18.76 71 TRP A CA 1
ATOM 638 C C . TRP A 1 72 ? 1.173 -15.262 19.220 1.00 20.00 71 TRP A C 1
ATOM 639 O O . TRP A 1 72 ? 0.176 -15.050 19.929 1.00 21.40 71 TRP A O 1
ATOM 650 N N . PHE A 1 73 ? 1.097 -15.464 17.911 1.00 18.58 72 PHE A N 1
ATOM 651 C CA . PHE A 1 73 ? -0.176 -15.409 17.215 1.00 17.70 72 PHE A CA 1
ATOM 652 C C . PHE A 1 73 ? -1.105 -16.546 17.649 1.00 18.92 72 PHE A C 1
ATOM 653 O O . PHE A 1 73 ? -2.302 -16.331 17.838 1.00 21.68 72 PHE A O 1
ATOM 661 N N . GLU A 1 74 ? -0.564 -17.731 17.818 1.00 22.56 73 GLU A N 1
ATOM 662 C CA . GLU A 1 74 ? -1.358 -18.832 18.370 1.00 24.30 73 GLU A CA 1
ATOM 663 C C . GLU A 1 74 ? -1.942 -18.485 19.724 1.00 21.52 73 GLU A C 1
ATOM 664 O O . GLU A 1 74 ? -3.073 -18.815 20.002 1.00 28.78 73 GLU A O 1
ATOM 670 N N . ASP A 1 75 ? -1.172 -17.823 20.555 1.00 23.02 74 ASP A N 1
ATOM 671 C CA . ASP A 1 75 ? -1.579 -17.429 21.906 1.00 23.50 74 ASP A CA 1
ATOM 672 C C . ASP A 1 75 ? -2.530 -16.222 21.968 1.00 24.50 74 ASP A C 1
ATOM 673 O O . ASP A 1 75 ? -3.185 -16.025 22.991 1.00 27.99 74 ASP A O 1
ATOM 678 N N . ASN A 1 76 ? -2.605 -15.421 20.901 1.00 23.04 75 ASN A N 1
ATOM 679 C CA . ASN A 1 76 ? -3.350 -14.156 20.934 1.00 22.79 75 ASN A CA 1
ATOM 680 C C . ASN A 1 76 ? -4.391 -13.930 19.840 1.00 20.84 75 ASN A C 1
ATOM 681 O O . ASN A 1 76 ? -5.112 -12.931 19.882 1.00 23.37 75 ASN A O 1
ATOM 686 N N . ARG A 1 77 ? -4.479 -14.840 18.874 1.00 22.35 76 ARG A N 1
ATOM 687 C CA . ARG A 1 77 ? -5.467 -14.742 17.802 1.00 23.22 76 ARG A CA 1
ATOM 688 C C . ARG A 1 77 ? -6.883 -14.772 18.340 1.00 24.23 76 ARG A C 1
ATOM 689 O O . ARG A 1 77 ? -7.161 -15.414 19.366 1.00 25.23 76 ARG A O 1
ATOM 697 N N . ASN A 1 78 ? -7.757 -14.041 17.661 1.00 23.27 77 ASN A N 1
ATOM 698 C CA . ASN A 1 78 ? -9.176 -13.916 18.008 1.00 23.77 77 ASN A CA 1
ATOM 699 C C . ASN A 1 78 ? -9.463 -13.266 19.374 1.00 31.16 77 ASN A C 1
ATOM 700 O O . ASN A 1 78 ? -10.610 -13.310 19.834 1.00 41.14 77 ASN A O 1
ATOM 705 N N . LYS A 1 79 ? -8.457 -12.674 20.029 1.00 29.04 78 LYS A N 1
ATOM 706 C CA . LYS A 1 79 ? -8.673 -11.957 21.298 1.00 29.97 78 LYS A CA 1
ATOM 707 C C . LYS A 1 79 ? -9.023 -10.520 20.950 1.00 30.28 78 LYS A C 1
ATOM 708 O O . LYS A 1 79 ? -8.328 -9.888 20.172 1.00 26.13 78 LYS A O 1
ATOM 714 N N . SER A 1 80 ? -10.088 -10.006 21.546 1.00 31.96 79 SER A N 1
ATOM 715 C CA . SER A 1 80 ? -10.537 -8.642 21.307 1.00 29.31 79 SER A CA 1
ATOM 716 C C . SER A 1 80 ? -9.633 -7.652 22.027 1.00 26.64 79 SER A C 1
ATOM 717 O O . SER A 1 80 ? -9.220 -7.903 23.167 1.00 30.52 79 SER A O 1
ATOM 720 N N . PHE A 1 81 ? -9.311 -6.542 21.362 1.00 25.22 80 PHE A N 1
ATOM 721 C CA . PHE A 1 81 ? -8.685 -5.386 22.012 1.00 26.19 80 PHE A CA 1
ATOM 722 C C . PHE A 1 81 ? -9.252 -4.084 21.465 1.00 28.41 80 PHE A C 1
ATOM 723 O O . PHE A 1 81 ? -9.559 -3.981 20.286 1.00 28.28 80 PHE A O 1
ATOM 731 N N . GLU A 1 82 ? -9.391 -3.103 22.354 1.00 26.55 81 GLU A N 1
ATOM 732 C CA . GLU A 1 82 ? -10.139 -1.871 22.094 1.00 30.41 81 GLU A CA 1
ATOM 733 C C . GLU A 1 82 ? -9.251 -0.708 21.672 1.00 26.63 81 GLU A C 1
ATOM 734 O O . GLU A 1 82 ? -9.690 0.176 20.928 1.00 26.95 81 GLU A O 1
ATOM 740 N N . THR A 1 83 ? -8.011 -0.711 22.168 1.00 24.25 82 THR A N 1
ATOM 741 C CA . THR A 1 83 ? -7.117 0.422 22.064 1.00 23.24 82 THR A CA 1
ATOM 742 C C . THR A 1 83 ? -5.698 -0.043 21.784 1.00 24.41 82 THR A C 1
ATOM 743 O O . THR A 1 83 ? -5.369 -1.218 21.936 1.00 21.93 82 THR A O 1
ATOM 747 N N . TYR A 1 84 ? -4.863 0.909 21.380 1.00 22.58 83 TYR A N 1
ATOM 748 C CA . TYR A 1 84 ? -3.438 0.690 21.177 1.00 19.35 83 TYR A CA 1
ATOM 749 C C . TYR A 1 84 ? -2.804 0.181 22.467 1.00 20.94 83 TYR A C 1
ATOM 750 O O . TYR A 1 84 ? -2.051 -0.780 22.456 1.00 21.78 83 TYR A O 1
ATOM 759 N N . GLU A 1 85 ? -3.156 0.808 23.558 1.00 23.64 84 GLU A N 1
ATOM 760 C CA A GLU A 1 85 ? -2.544 0.355 24.847 0.50 23.35 84 GLU A CA 1
ATOM 761 C CA B GLU A 1 85 ? -2.653 0.373 24.807 0.50 25.10 84 GLU A CA 1
ATOM 762 C C . GLU A 1 85 ? -2.987 -1.049 25.197 1.00 23.18 84 GLU A C 1
ATOM 763 O O . GLU A 1 85 ? -2.190 -1.756 25.656 1.00 25.15 84 GLU A O 1
ATOM 774 N N . ALA A 1 86 ? -4.207 -1.460 24.955 1.00 23.35 85 ALA A N 1
ATOM 775 C CA . ALA A 1 86 ? -4.627 -2.857 25.136 1.00 23.15 85 ALA A CA 1
ATOM 776 C C . ALA A 1 86 ? -3.867 -3.823 24.213 1.00 23.90 85 ALA A C 1
ATOM 777 O O . ALA A 1 86 ? -3.511 -4.928 24.624 1.00 23.73 85 ALA A O 1
ATOM 779 N N . ALA A 1 87 ? -3.634 -3.405 22.970 1.00 21.34 86 ALA A N 1
ATOM 780 C CA . ALA A 1 87 ? -2.840 -4.189 22.029 1.00 22.00 86 ALA A CA 1
ATOM 781 C C . ALA A 1 87 ? -1.417 -4.410 22.544 1.00 21.93 86 ALA A C 1
ATOM 782 O O . ALA A 1 87 ? -0.904 -5.527 22.494 1.00 22.24 86 ALA A O 1
ATOM 784 N N . LEU A 1 88 ? -0.792 -3.358 23.073 1.00 21.62 87 LEU A N 1
ATOM 785 C CA . LEU A 1 88 ? 0.586 -3.475 23.562 1.00 20.24 87 LEU A CA 1
ATOM 786 C C . LEU A 1 88 ? 0.709 -4.421 24.746 1.00 22.65 87 LEU A C 1
ATOM 787 O O . LEU A 1 88 ? 1.723 -5.096 24.886 1.00 22.67 87 LEU A O 1
ATOM 792 N N . LYS A 1 89 ? -0.345 -4.533 25.546 1.00 24.49 88 LYS A N 1
ATOM 793 C CA A LYS A 1 89 ? -0.316 -5.475 26.640 0.50 25.53 88 LYS A CA 1
ATOM 794 C CA B LYS A 1 89 ? -0.312 -5.446 26.703 0.50 25.87 88 LYS A CA 1
ATOM 795 C C . LYS A 1 89 ? -0.102 -6.879 26.189 1.00 27.59 88 LYS A C 1
ATOM 796 O O . LYS A 1 89 ? 0.502 -7.635 26.830 1.00 30.83 88 LYS A O 1
ATOM 807 N N . LEU A 1 90 ? -0.634 -7.200 25.035 1.00 24.38 89 LEU A N 1
ATOM 808 C CA . LEU A 1 90 ? -0.495 -8.545 24.471 1.00 24.22 89 LEU A CA 1
ATOM 809 C C . LEU A 1 90 ? 0.953 -8.905 24.130 1.00 23.48 89 LEU A C 1
ATOM 810 O O . LEU A 1 90 ? 1.274 -10.088 24.080 1.00 22.62 89 LEU A O 1
ATOM 815 N N . VAL A 1 91 ? 1.816 -7.907 23.907 1.00 22.17 90 VAL A N 1
ATOM 816 C CA . VAL A 1 91 ? 3.250 -8.172 23.635 1.00 18.38 90 VAL A CA 1
ATOM 817 C C . VAL A 1 91 ? 4.176 -7.933 24.835 1.00 20.57 90 VAL A C 1
ATOM 818 O O . VAL A 1 91 ? 5.390 -7.981 24.689 1.00 22.78 90 VAL A O 1
ATOM 822 N N . ASP A 1 92 ? 3.597 -7.785 26.010 1.00 24.03 91 ASP A N 1
ATOM 823 C CA . ASP A 1 92 ? 4.352 -7.740 27.262 1.00 26.94 91 ASP A CA 1
ATOM 824 C C . ASP A 1 92 ? 5.271 -8.901 27.451 1.00 28.37 91 ASP A C 1
ATOM 825 O O . ASP A 1 92 ? 6.381 -8.758 27.835 1.00 32.68 91 ASP A O 1
ATOM 830 N N . SER A 1 93 ? 4.786 -10.060 27.117 1.00 28.84 92 SER A N 1
ATOM 831 C CA . SER A 1 93 ? 5.516 -11.316 27.268 1.00 27.98 92 SER A CA 1
ATOM 832 C C . SER A 1 93 ? 6.672 -11.507 26.278 1.00 26.82 92 SER A C 1
ATOM 833 O O . SER A 1 93 ? 7.410 -12.484 26.384 1.00 26.89 92 SER A O 1
ATOM 836 N N . LEU A 1 94 ? 6.815 -10.598 25.307 1.00 22.77 93 LEU A N 1
ATOM 837 C CA . LEU A 1 94 ? 7.910 -10.659 24.337 1.00 21.47 93 LEU A CA 1
ATOM 838 C C . LEU A 1 94 ? 9.108 -9.762 24.665 1.00 19.41 93 LEU A C 1
ATOM 839 O O . LEU A 1 94 ? 9.969 -9.577 23.796 1.00 19.80 93 LEU A O 1
ATOM 844 N N . GLU A 1 95 ? 9.192 -9.239 25.896 1.00 22.66 94 GLU A N 1
ATOM 845 C CA . GLU A 1 95 ? 10.335 -8.407 26.351 1.00 26.81 94 GLU A CA 1
ATOM 846 C C . GLU A 1 95 ? 11.700 -9.002 26.049 1.00 25.22 94 GLU A C 1
ATOM 847 O O . GLU A 1 95 ? 12.644 -8.283 25.708 1.00 25.60 94 GLU A O 1
ATOM 853 N N . ASN A 1 96 ? 11.795 -10.322 26.217 1.00 22.74 95 ASN A N 1
ATOM 854 C CA . ASN A 1 96 ? 13.052 -11.044 26.060 1.00 23.53 95 ASN A CA 1
ATOM 855 C C . ASN A 1 96 ? 13.458 -11.266 24.607 1.00 21.38 95 ASN A C 1
ATOM 856 O O . ASN A 1 96 ? 14.566 -11.712 24.339 1.00 22.56 95 ASN A O 1
ATOM 861 N N . THR A 1 97 ? 12.546 -10.967 23.683 1.00 18.56 96 THR A N 1
ATOM 862 C CA . THR A 1 97 ? 12.792 -11.067 22.250 1.00 17.16 96 THR A CA 1
ATOM 863 C C . THR A 1 97 ? 12.389 -9.732 21.618 1.00 15.20 96 THR A C 1
ATOM 864 O O . THR A 1 97 ? 11.364 -9.645 20.922 1.00 14.88 96 THR A O 1
ATOM 868 N N . PRO A 1 98 ? 13.179 -8.670 21.871 1.00 15.30 97 PRO A N 1
ATOM 869 C CA . PRO A 1 98 ? 12.784 -7.343 21.402 1.00 15.47 97 PRO A CA 1
ATOM 870 C C . PRO A 1 98 ? 12.657 -7.189 19.891 1.00 13.29 97 PRO A C 1
ATOM 871 O O . PRO A 1 98 ? 11.818 -6.418 19.441 1.00 14.55 97 PRO A O 1
ATOM 875 N N . ALA A 1 99 ? 13.470 -7.898 19.109 1.00 14.67 98 ALA A N 1
ATOM 876 C CA . ALA A 1 99 ? 13.355 -7.816 17.645 1.00 13.47 98 ALA A CA 1
ATOM 877 C C . ALA A 1 99 ? 12.011 -8.379 17.166 1.00 13.61 98 ALA A C 1
ATOM 878 O O . ALA A 1 99 ? 11.376 -7.821 16.271 1.00 12.98 98 ALA A O 1
ATOM 880 N N . ALA A 1 100 ? 11.567 -9.474 17.772 1.00 13.14 99 ALA A N 1
ATOM 881 C CA . ALA A 1 100 ? 10.260 -10.057 17.469 1.00 13.77 99 ALA A CA 1
ATOM 882 C C . ALA A 1 100 ? 9.149 -9.098 17.908 1.00 13.38 99 ALA A C 1
ATOM 883 O O . ALA A 1 100 ? 8.205 -8.819 17.158 1.00 13.95 99 ALA A O 1
ATOM 885 N N . ARG A 1 101 ? 9.269 -8.585 19.136 1.00 13.61 100 ARG A N 1
ATOM 886 C CA . ARG A 1 101 ? 8.300 -7.648 19.675 1.00 13.65 100 ARG A CA 1
ATOM 887 C C . ARG A 1 101 ? 8.147 -6.415 18.778 1.00 12.49 100 ARG A C 1
ATOM 888 O O . ARG A 1 101 ? 7.020 -5.999 18.489 1.00 14.00 100 ARG A O 1
ATOM 896 N N . ALA A 1 102 ? 9.277 -5.826 18.365 1.00 12.87 101 ALA A N 1
ATOM 897 C CA . ALA A 1 102 ? 9.243 -4.611 17.545 1.00 12.05 101 ALA A CA 1
ATOM 898 C C . ALA A 1 102 ? 8.510 -4.820 16.234 1.00 11.61 101 ALA A C 1
ATOM 899 O O . ALA A 1 102 ? 7.842 -3.907 15.734 1.00 12.08 101 ALA A O 1
ATOM 901 N N . THR A 1 103 ? 8.635 -6.027 15.678 1.00 11.49 102 THR A N 1
ATOM 902 C CA . THR A 1 103 ? 8.012 -6.368 14.391 1.00 11.33 102 THR A CA 1
ATOM 903 C C . THR A 1 103 ? 6.491 -6.332 14.513 1.00 11.26 102 THR A C 1
ATOM 904 O O . THR A 1 103 ? 5.790 -5.734 13.686 1.00 11.61 102 THR A O 1
ATOM 908 N N . ILE A 1 104 ? 5.991 -6.942 15.579 1.00 12.99 103 ILE A N 1
ATOM 909 C CA . ILE A 1 104 ? 4.556 -6.924 15.872 1.00 11.96 103 ILE A CA 1
ATOM 910 C C . ILE A 1 104 ? 4.068 -5.510 16.191 1.00 13.12 103 ILE A C 1
ATOM 911 O O . ILE A 1 104 ? 3.043 -5.064 15.661 1.00 12.64 103 ILE A O 1
ATOM 916 N N . VAL A 1 105 ? 4.796 -4.793 17.039 1.00 12.55 104 VAL A N 1
ATOM 917 C CA . VAL A 1 105 ? 4.393 -3.440 17.408 1.00 12.67 104 VAL A CA 1
ATOM 918 C C . VAL A 1 105 ? 4.292 -2.527 16.172 1.00 11.77 104 VAL A C 1
ATOM 919 O O . VAL A 1 105 ? 3.389 -1.687 16.096 1.00 12.44 104 VAL A O 1
ATOM 923 N N . MET A 1 106 ? 5.196 -2.683 15.202 1.00 12.19 105 MET A N 1
ATOM 924 C CA . MET A 1 106 ? 5.117 -1.873 13.997 1.00 11.17 105 MET A CA 1
ATOM 925 C C . MET A 1 106 ? 3.754 -2.039 13.297 1.00 11.81 105 MET A C 1
ATOM 926 O O . MET A 1 106 ? 3.188 -1.052 12.804 1.00 12.43 105 MET A O 1
ATOM 931 N N . ALA A 1 107 ? 3.260 -3.280 13.232 1.00 11.16 106 ALA A N 1
ATOM 932 C CA . ALA A 1 107 ? 1.940 -3.560 12.686 1.00 11.50 106 ALA A CA 1
ATOM 933 C C . ALA A 1 107 ? 0.820 -3.011 13.563 1.00 11.85 106 ALA A C 1
ATOM 934 O O . ALA A 1 107 ? -0.087 -2.345 13.077 1.00 13.74 106 ALA A O 1
ATOM 936 N N . LEU A 1 108 ? 0.890 -3.265 14.868 1.00 12.97 107 LEU A N 1
ATOM 937 C CA . LEU A 1 108 ? -0.146 -2.778 15.791 1.00 12.98 107 LEU A CA 1
ATOM 938 C C . LEU A 1 108 ? -0.283 -1.259 15.774 1.00 13.94 107 LEU A C 1
ATOM 939 O O . LEU A 1 108 ? -1.391 -0.730 15.822 1.00 14.75 107 LEU A O 1
ATOM 944 N N . TYR A 1 109 ? 0.844 -0.556 15.700 1.00 13.51 108 TYR A N 1
ATOM 945 C CA . TYR A 1 109 ? 0.825 0.902 15.656 1.00 13.23 108 TYR A CA 1
ATOM 946 C C . TYR A 1 109 ? -0.074 1.432 14.524 1.00 13.48 108 TYR A C 1
ATOM 947 O O . TYR A 1 109 ? -0.830 2.384 14.693 1.00 14.17 108 TYR A O 1
ATOM 956 N N . GLN A 1 110 ? -0.005 0.786 13.367 1.00 12.13 109 GLN A N 1
ATOM 957 C CA . GLN A 1 110 ? -0.750 1.230 12.197 1.00 11.99 109 GLN A CA 1
ATOM 958 C C . GLN A 1 110 ? -2.255 1.051 12.337 1.00 13.60 109 GLN A C 1
ATOM 959 O O . GLN A 1 110 ? -3.016 1.710 11.661 1.00 15.90 109 GLN A O 1
ATOM 965 N N . MET A 1 111 ? -2.673 0.174 13.248 1.00 13.90 110 MET A N 1
ATOM 966 C CA . MET A 1 111 ? -4.091 -0.070 13.483 1.00 15.57 110 MET A CA 1
ATOM 967 C C . MET A 1 111 ? -4.772 1.060 14.249 1.00 15.48 110 MET A C 1
ATOM 968 O O . MET A 1 111 ? -6.001 1.137 14.246 1.00 18.77 110 MET A O 1
ATOM 973 N N . PHE A 1 112 ? -3.983 1.936 14.876 1.00 14.91 111 PHE A N 1
ATOM 974 C CA . PHE A 1 112 ? -4.495 2.944 15.811 1.00 16.16 111 PHE A CA 1
ATOM 975 C C . PHE A 1 112 ? -4.021 4.375 15.582 1.00 18.49 111 PHE A C 1
ATOM 976 O O . PHE A 1 112 ? -4.377 5.249 16.360 1.00 19.45 111 PHE A O 1
ATOM 984 N N . HIS A 1 113 ? -3.237 4.611 14.529 1.00 15.68 112 HIS A N 1
ATOM 985 C CA . HIS A 1 113 ? -2.693 5.938 14.226 1.00 15.99 112 HIS A CA 1
ATOM 986 C C . HIS A 1 113 ? -2.820 6.278 12.742 1.00 15.30 112 HIS A C 1
ATOM 987 O O . HIS A 1 113 ? -2.625 5.413 11.884 1.00 18.48 112 HIS A O 1
ATOM 994 N N . VAL A 1 114 ? -3.110 7.548 12.459 1.00 18.18 113 VAL A N 1
ATOM 995 C CA A VAL A 1 114 ? -3.123 8.046 11.085 0.50 21.57 113 VAL A CA 1
ATOM 996 C CA B VAL A 1 114 ? -3.135 8.095 11.097 0.50 19.86 113 VAL A CA 1
ATOM 997 C C . VAL A 1 114 ? -1.727 8.591 10.787 1.00 21.99 113 VAL A C 1
ATOM 998 O O . VAL A 1 114 ? -1.252 9.545 11.423 1.00 26.97 113 VAL A O 1
ATOM 1005 N N . LEU A 1 115 ? -1.053 7.954 9.831 1.00 17.47 114 LEU A N 1
ATOM 1006 C CA . LEU A 1 115 ? 0.368 8.178 9.625 1.00 18.18 114 LEU A CA 1
ATOM 1007 C C . LEU A 1 115 ? 0.631 9.438 8.831 1.00 19.56 114 LEU A C 1
ATOM 1008 O O . LEU A 1 115 ? 0.023 9.633 7.788 1.00 20.51 114 LEU A O 1
ATOM 1013 N N . PRO A 1 116 ? 1.498 10.329 9.355 1.00 20.34 115 PRO A N 1
ATOM 1014 C CA . PRO A 1 116 ? 1.772 11.557 8.642 1.00 22.49 115 PRO A CA 1
ATOM 1015 C C . PRO A 1 116 ? 2.819 11.464 7.530 1.00 15.92 115 PRO A C 1
ATOM 1016 O O . PRO A 1 116 ? 3.585 10.500 7.433 1.00 16.31 115 PRO A O 1
ATOM 1020 N N . SER A 1 117 ? 2.803 12.505 6.710 1.00 16.79 116 SER A N 1
ATOM 1021 C CA A SER A 1 117 ? 3.882 12.728 5.785 0.35 18.41 116 SER A CA 1
ATOM 1022 C CA B SER A 1 117 ? 3.834 12.807 5.709 0.35 14.55 116 SER A CA 1
ATOM 1023 C CA C SER A 1 117 ? 3.853 12.779 5.735 0.30 18.79 116 SER A CA 1
ATOM 1024 C C . SER A 1 117 ? 4.703 13.886 6.316 1.00 14.07 116 SER A C 1
ATOM 1025 O O . SER A 1 117 ? 4.169 14.892 6.785 1.00 17.28 116 SER A O 1
ATOM 1032 N N . PHE A 1 118 ? 6.018 13.725 6.294 1.00 12.19 117 PHE A N 1
ATOM 1033 C CA . PHE A 1 118 ? 6.910 14.652 6.976 1.00 11.62 117 PHE A CA 1
ATOM 1034 C C . PHE A 1 118 ? 8.316 14.501 6.436 1.00 12.14 117 PHE A C 1
ATOM 1035 O O . PHE A 1 118 ? 8.591 13.537 5.705 1.00 11.85 117 PHE A O 1
ATOM 1043 N N . SER A 1 119 ? 9.203 15.396 6.874 1.00 12.46 118 SER A N 1
ATOM 1044 C CA . SER A 1 119 ? 10.607 15.344 6.529 1.00 12.16 118 SER A CA 1
ATOM 1045 C C . SER A 1 119 ? 11.463 15.258 7.783 1.00 12.66 118 SER A C 1
ATOM 1046 O O . SER A 1 119 ? 11.016 15.627 8.881 1.00 13.03 118 SER A O 1
ATOM 1049 N N . VAL A 1 120 ? 12.698 14.788 7.594 1.00 12.30 119 VAL A N 1
ATOM 1050 C CA . VAL A 1 120 ? 13.733 14.806 8.623 1.00 13.06 119 VAL A CA 1
ATOM 1051 C C . VAL A 1 120 ? 15.028 15.309 8.005 1.00 11.96 119 VAL A C 1
ATOM 1052 O O . VAL A 1 120 ? 15.175 15.359 6.780 1.00 13.31 119 VAL A O 1
ATOM 1056 N N . ALA A 1 121 ? 15.954 15.744 8.850 1.00 13.51 120 ALA A N 1
ATOM 1057 C CA . ALA A 1 121 ? 17.247 16.227 8.375 1.00 13.90 120 ALA A CA 1
ATOM 1058 C C . ALA A 1 121 ? 18.015 15.132 7.650 1.00 14.47 120 ALA A C 1
ATOM 1059 O O . ALA A 1 121 ? 17.960 13.982 8.039 1.00 19.15 120 ALA A O 1
ATOM 1061 N N . TYR A 1 122 ? 18.714 15.511 6.587 1.00 14.42 121 TYR A N 1
ATOM 1062 C CA . TYR A 1 122 ? 19.634 14.634 5.876 1.00 15.74 121 TYR A CA 1
ATOM 1063 C C . TYR A 1 122 ? 21.015 14.730 6.509 1.00 16.76 121 TYR A C 1
ATOM 1064 O O . TYR A 1 122 ? 21.599 15.825 6.599 1.00 18.29 121 TYR A O 1
ATOM 1073 N N . GLY A 1 123 ? 21.527 13.592 6.959 1.00 18.14 122 GLY A N 1
ATOM 1074 C CA . GLY A 1 123 ? 22.923 13.466 7.351 1.00 18.73 122 GLY A CA 1
ATOM 1075 C C . GLY A 1 123 ? 23.617 12.483 6.434 1.00 16.67 122 GLY A C 1
ATOM 1076 O O . GLY A 1 123 ? 23.116 11.394 6.175 1.00 28.25 122 GLY A O 1
ATOM 1077 N N . ALA A 1 124 ? 24.772 12.891 5.930 1.00 15.63 123 ALA A N 1
ATOM 1078 C CA . ALA A 1 124 ? 25.550 12.083 5.039 1.00 15.19 123 ALA A CA 1
ATOM 1079 C C . ALA A 1 124 ? 26.549 11.251 5.844 1.00 16.79 123 ALA A C 1
ATOM 1080 O O . ALA A 1 124 ? 26.946 11.611 6.963 1.00 16.90 123 ALA A O 1
ATOM 1082 N N . THR A 1 125 ? 26.921 10.119 5.271 1.00 18.21 124 THR A N 1
ATOM 1083 C CA . THR A 1 125 ? 27.948 9.275 5.847 1.00 21.31 124 THR A CA 1
ATOM 1084 C C . THR A 1 125 ? 29.032 9.113 4.808 1.00 24.33 124 THR A C 1
ATOM 1085 O O . THR A 1 125 ? 28.735 8.910 3.620 1.00 31.14 124 THR A O 1
ATOM 1089 N N . ALA A 1 126 ? 30.275 9.214 5.246 1.00 21.06 125 ALA A N 1
ATOM 1090 C CA . ALA A 1 126 ? 31.421 9.056 4.387 1.00 23.09 125 ALA A CA 1
ATOM 1091 C C . ALA A 1 126 ? 32.411 8.105 5.052 1.00 20.93 125 ALA A C 1
ATOM 1092 O O . ALA A 1 126 ? 32.750 8.279 6.197 1.00 21.35 125 ALA A O 1
ATOM 1094 N N . SER A 1 127 ? 32.820 7.080 4.308 1.00 22.89 126 SER A N 1
ATOM 1095 C CA A SER A 1 127 ? 33.803 6.106 4.782 0.35 22.66 126 SER A CA 1
ATOM 1096 C CA B SER A 1 127 ? 33.801 6.096 4.764 0.35 24.70 126 SER A CA 1
ATOM 1097 C CA C SER A 1 127 ? 33.803 6.102 4.776 0.30 24.97 126 SER A CA 1
ATOM 1098 C C . SER A 1 127 ? 35.211 6.518 4.376 1.00 26.08 126 SER A C 1
ATOM 1099 O O . SER A 1 127 ? 36.188 5.854 4.730 1.00 27.15 126 SER A O 1
ATOM 1106 N N . GLY A 1 128 ? 35.304 7.616 3.639 1.00 25.28 127 GLY A N 1
ATOM 1107 C CA . GLY A 1 128 ? 36.546 8.149 3.114 1.00 23.53 127 GLY A CA 1
ATOM 1108 C C . GLY A 1 128 ? 36.104 9.304 2.246 1.00 21.03 127 GLY A C 1
ATOM 1109 O O . GLY A 1 128 ? 34.976 9.818 2.393 1.00 22.34 127 GLY A O 1
ATOM 1110 N N . LEU A 1 129 ? 36.955 9.712 1.321 1.00 18.44 128 LEU A N 1
ATOM 1111 C CA . LEU A 1 129 ? 36.649 10.877 0.514 1.00 16.41 128 LEU A CA 1
ATOM 1112 C C . LEU A 1 129 ? 37.152 10.715 -0.916 1.00 16.75 128 LEU A C 1
ATOM 1113 O O . LEU A 1 129 ? 38.111 11.336 -1.329 1.00 20.44 128 LEU A O 1
ATOM 1118 N N . SER A 1 130 ? 36.464 9.859 -1.672 1.00 16.49 129 SER A N 1
ATOM 1119 C CA . SER A 1 130 ? 36.651 9.765 -3.107 1.00 18.83 129 SER A CA 1
ATOM 1120 C C . SER A 1 130 ? 36.000 10.961 -3.808 1.00 16.65 129 SER A C 1
ATOM 1121 O O . SER A 1 130 ? 35.177 11.672 -3.222 1.00 16.70 129 SER A O 1
ATOM 1124 N N . ASN A 1 131 ? 36.329 11.150 -5.079 1.00 18.52 130 ASN A N 1
ATOM 1125 C CA . ASN A 1 131 ? 35.690 12.190 -5.873 1.00 18.69 130 ASN A CA 1
ATOM 1126 C C . AS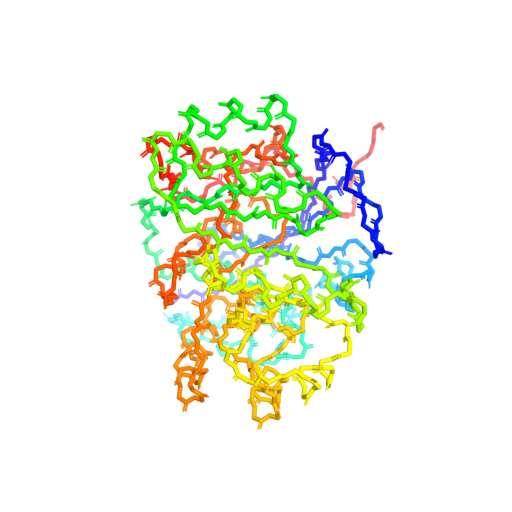N A 1 131 ? 34.169 12.011 -5.901 1.00 16.74 130 ASN A C 1
ATOM 1127 O O . ASN A 1 131 ? 33.427 12.980 -5.771 1.00 16.68 130 ASN A O 1
ATOM 1132 N N . LYS A 1 132 ? 33.712 10.768 -6.078 1.00 17.08 131 LYS A N 1
ATOM 1133 C CA . LYS A 1 132 ? 32.275 10.484 -6.081 1.00 17.33 131 LYS A CA 1
ATOM 1134 C C . LYS A 1 132 ? 31.630 10.939 -4.765 1.00 15.15 131 LYS A C 1
ATOM 1135 O O . LYS A 1 132 ? 30.582 11.599 -4.767 1.00 16.05 131 LYS A O 1
ATOM 1141 N N . GLN A 1 133 ? 32.244 10.582 -3.640 1.00 16.06 132 GLN A N 1
ATOM 1142 C CA . GLN A 1 133 ? 31.728 10.995 -2.333 1.00 14.43 132 GLN A CA 1
ATOM 1143 C C . GLN A 1 133 ? 31.752 12.515 -2.176 1.00 13.35 132 GLN A C 1
ATOM 1144 O O . GLN A 1 133 ? 30.774 13.113 -1.700 1.00 14.38 132 GLN A O 1
ATOM 1150 N N . LEU A 1 134 ? 32.866 13.148 -2.548 1.00 12.99 133 LEU A N 1
ATOM 1151 C CA . LEU A 1 134 ? 32.976 14.597 -2.372 1.00 12.20 133 LEU A CA 1
ATOM 1152 C C . LEU A 1 134 ? 31.979 15.358 -3.235 1.00 13.35 133 LEU A C 1
ATOM 1153 O O . LEU A 1 134 ? 31.343 16.304 -2.769 1.00 13.09 133 LEU A O 1
ATOM 1158 N N . GLU A 1 135 ? 31.826 14.927 -4.483 1.00 14.30 134 GLU A N 1
ATOM 1159 C CA . GLU A 1 135 ? 30.842 15.545 -5.365 1.00 14.31 134 GLU A CA 1
ATOM 1160 C C . GLU A 1 135 ? 29.421 15.387 -4.824 1.00 14.26 134 GLU A C 1
ATOM 1161 O O . GLU A 1 135 ? 28.612 16.310 -4.922 1.00 15.27 134 GLU A O 1
ATOM 1167 N N . SER A 1 136 ? 29.117 14.239 -4.227 1.00 15.12 135 SER A N 1
ATOM 1168 C CA . SER A 1 136 ? 27.804 14.042 -3.626 1.00 15.22 135 SER A CA 1
ATOM 1169 C C . SER A 1 136 ? 27.577 15.009 -2.471 1.00 14.03 135 SER A C 1
ATOM 1170 O O . SER A 1 136 ? 26.502 15.596 -2.364 1.00 14.75 135 SER A O 1
ATOM 1173 N N . LEU A 1 137 ? 28.581 15.167 -1.608 1.00 12.98 136 LEU A N 1
ATOM 1174 C CA . LEU A 1 137 ? 28.475 16.102 -0.488 1.00 12.97 136 LEU A CA 1
ATOM 1175 C C . LEU A 1 137 ? 28.231 17.533 -0.977 1.00 12.93 136 LEU A C 1
ATOM 1176 O O . LEU A 1 137 ? 27.345 18.242 -0.462 1.00 13.50 136 LEU A O 1
ATOM 1181 N N . LYS A 1 138 ? 28.981 17.941 -1.997 1.00 13.37 137 LYS A N 1
ATOM 1182 C CA A LYS A 1 138 ? 28.862 19.291 -2.539 0.50 12.76 137 LYS A CA 1
ATOM 1183 C CA B LYS A 1 138 ? 28.854 19.288 -2.530 0.50 12.81 137 LYS A CA 1
ATOM 1184 C C . LYS A 1 138 ? 27.475 19.547 -3.126 1.00 15.21 137 LYS A C 1
ATOM 1185 O O . LYS A 1 138 ? 26.909 20.641 -2.956 1.00 18.32 137 LYS A O 1
ATOM 1196 N N . ALA A 1 139 ? 26.939 18.539 -3.813 1.00 14.92 138 ALA A N 1
ATOM 1197 C CA . ALA A 1 139 ? 25.651 18.659 -4.480 1.00 16.57 138 ALA A CA 1
ATOM 1198 C C . ALA A 1 139 ? 24.480 18.628 -3.515 1.00 16.34 138 ALA A C 1
ATOM 1199 O O . ALA A 1 139 ? 23.484 19.296 -3.740 1.00 16.93 138 ALA A O 1
ATOM 1201 N N . THR A 1 140 ? 24.591 17.834 -2.458 1.00 14.90 139 THR A N 1
ATOM 1202 C CA . THR A 1 140 ? 23.464 17.565 -1.579 1.00 15.66 139 THR A CA 1
ATOM 1203 C C . THR A 1 140 ? 23.397 18.432 -0.318 1.00 15.93 139 THR A C 1
ATOM 1204 O O . THR A 1 140 ? 22.327 18.556 0.299 1.00 17.70 139 THR A O 1
ATOM 1208 N N . LYS A 1 141 ? 24.531 19.033 0.062 1.00 15.59 140 LYS A N 1
ATOM 1209 C CA . LYS A 1 141 ? 24.571 19.992 1.171 1.00 18.43 140 LYS A CA 1
ATOM 1210 C C . LYS A 1 141 ? 23.963 19.482 2.475 1.00 19.24 140 LYS A C 1
ATOM 1211 O O . LYS A 1 141 ? 23.075 20.110 3.067 1.00 21.38 140 LYS A O 1
ATOM 1217 N N . PRO A 1 142 ? 24.463 18.351 2.958 1.00 16.08 141 PRO A N 1
ATOM 1218 C CA . PRO A 1 142 ? 23.966 17.819 4.213 1.00 15.23 141 PRO A CA 1
ATOM 1219 C C . PRO A 1 142 ? 24.273 18.762 5.381 1.00 15.23 141 PRO A C 1
ATOM 1220 O O . PRO A 1 142 ? 25.276 19.479 5.355 1.00 15.44 141 PRO A O 1
ATOM 1224 N N . THR A 1 143 ? 23.408 18.760 6.388 1.00 14.89 142 THR A N 1
ATOM 1225 C CA . THR A 1 143 ? 23.623 19.562 7.583 1.00 13.39 142 THR A CA 1
ATOM 1226 C C . THR A 1 143 ? 24.462 18.813 8.647 1.00 12.71 142 THR A C 1
ATOM 1227 O O . THR A 1 143 ? 24.859 19.420 9.633 1.00 13.31 142 THR A O 1
ATOM 1231 N N . ARG A 1 144 ? 24.693 17.508 8.428 1.00 13.14 143 ARG A N 1
ATOM 1232 C CA A ARG A 1 144 ? 25.632 16.731 9.230 0.52 13.16 143 ARG A CA 1
ATOM 1233 C CA C ARG A 1 144 ? 25.566 16.682 9.252 0.47 16.23 143 ARG A CA 1
ATOM 1234 C C . ARG A 1 144 ? 26.352 15.748 8.323 1.00 12.55 143 ARG A C 1
ATOM 1235 O O . ARG A 1 144 ? 25.778 15.208 7.354 1.00 15.42 143 ARG A O 1
ATOM 1250 N N . ILE A 1 145 ? 27.631 15.548 8.616 1.00 12.38 144 ILE A N 1
ATOM 1251 C CA . ILE A 1 145 ? 28.444 14.575 7.916 1.00 11.04 144 ILE A CA 1
ATOM 1252 C C . ILE A 1 145 ? 29.080 13.683 8.969 1.00 12.77 144 ILE A C 1
ATOM 1253 O O . ILE A 1 145 ? 29.710 14.181 9.912 1.00 13.46 144 ILE A O 1
ATOM 1258 N N . LYS A 1 146 ? 28.843 12.380 8.838 1.00 12.89 145 LYS A N 1
ATOM 1259 C CA . LYS A 1 146 ? 29.498 11.378 9.653 1.00 14.18 145 LYS A CA 1
ATOM 1260 C C . LYS A 1 146 ? 30.656 10.789 8.863 1.00 13.79 145 LYS A C 1
ATOM 1261 O O . LYS A 1 146 ? 30.440 10.141 7.848 1.00 17.00 145 LYS A O 1
ATOM 1267 N N . LEU A 1 147 ? 31.874 11.015 9.348 1.00 12.76 146 LEU A N 1
ATOM 1268 C CA . LEU A 1 147 ? 33.087 10.563 8.700 1.00 14.20 146 LEU A CA 1
ATOM 1269 C C . LEU A 1 147 ? 33.679 9.406 9.478 1.00 14.28 146 LEU A C 1
ATOM 1270 O O . LEU A 1 147 ? 33.851 9.488 10.703 1.00 14.14 146 LEU A O 1
ATOM 1275 N N . LYS A 1 148 ? 34.007 8.333 8.761 1.00 13.93 147 LYS A N 1
ATOM 1276 C CA . LYS A 1 148 ? 34.660 7.180 9.374 1.00 14.02 147 LYS A CA 1
ATOM 1277 C C . LYS A 1 148 ? 36.098 7.517 9.757 1.00 15.80 147 LYS A C 1
ATOM 1278 O O . LYS A 1 148 ? 36.849 8.095 8.958 1.00 16.71 147 LYS A O 1
ATOM 1284 N N . TRP A 1 149 ? 36.497 7.113 10.959 1.00 14.86 148 TRP A N 1
ATOM 1285 C CA . TRP A 1 149 ? 37.900 7.202 11.347 1.00 14.81 148 TRP A CA 1
ATOM 1286 C C . TRP A 1 149 ? 38.748 6.293 10.469 1.00 16.42 148 TRP A C 1
ATOM 1287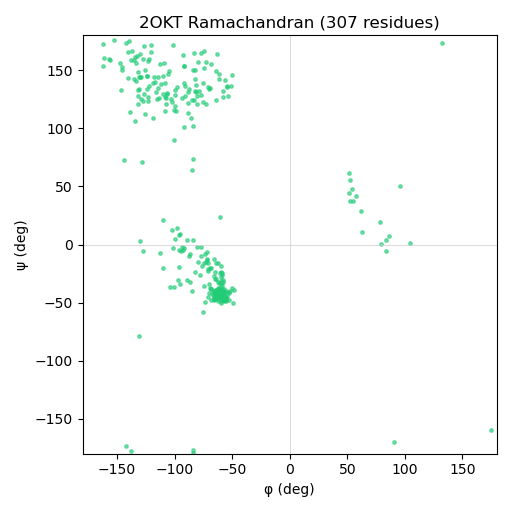 O O . TRP A 1 149 ? 38.487 5.092 10.379 1.00 16.95 148 TRP A O 1
ATOM 1298 N N . THR A 1 150 ? 39.757 6.890 9.837 1.00 14.54 149 THR A N 1
ATOM 1299 C CA . THR A 1 150 ? 40.780 6.173 9.082 1.00 13.76 149 THR A CA 1
ATOM 1300 C C . THR A 1 150 ? 42.083 6.927 9.353 1.00 15.08 149 THR A C 1
ATOM 1301 O O . THR A 1 150 ? 42.052 8.001 9.962 1.00 14.57 149 THR A O 1
ATOM 1305 N N . PRO A 1 151 ? 43.227 6.404 8.888 1.00 15.02 150 PRO A N 1
ATOM 1306 C CA . PRO A 1 151 ? 44.464 7.169 9.042 1.00 16.15 150 PRO A CA 1
ATOM 1307 C C . PRO A 1 151 ? 44.455 8.547 8.369 1.00 14.95 150 PRO A C 1
ATOM 1308 O O . PRO A 1 151 ? 45.250 9.413 8.744 1.00 15.80 150 PRO A O 1
ATOM 1312 N N . GLN A 1 152 ? 43.531 8.753 7.430 1.00 13.77 151 GLN A N 1
ATOM 1313 C CA . GLN A 1 152 ? 43.405 10.002 6.694 1.00 13.13 151 GLN A CA 1
ATOM 1314 C C . GLN A 1 152 ? 42.481 11.037 7.340 1.00 12.46 151 GLN A C 1
ATOM 1315 O O . GLN A 1 152 ? 42.237 12.095 6.749 1.00 13.52 151 GLN A O 1
ATOM 1321 N N . ILE A 1 153 ? 41.958 10.743 8.534 1.00 12.61 152 ILE A N 1
ATOM 1322 C CA . ILE A 1 153 ? 40.899 11.563 9.118 1.00 12.83 152 ILE A CA 1
ATOM 1323 C C . ILE A 1 153 ? 41.180 13.074 9.109 1.00 12.27 152 ILE A C 1
ATOM 1324 O O . ILE A 1 153 ? 40.350 13.846 8.646 1.00 12.83 152 ILE A O 1
ATOM 1329 N N . MET A 1 154 ? 42.339 13.503 9.585 1.00 12.17 153 MET A N 1
ATOM 1330 C CA . MET A 1 154 ? 42.609 14.938 9.661 1.00 12.36 153 MET A CA 1
ATOM 1331 C C . MET A 1 154 ? 42.782 15.557 8.271 1.00 12.24 153 MET A C 1
ATOM 1332 O O . MET A 1 154 ? 42.332 16.681 8.008 1.00 12.99 153 MET A O 1
ATOM 1337 N N . HIS A 1 155 ? 43.413 14.808 7.374 1.00 11.04 154 HIS A N 1
ATOM 1338 C CA . HIS A 1 155 ? 43.606 15.242 5.998 1.00 11.33 154 HIS A CA 1
ATOM 1339 C C . HIS A 1 155 ? 42.280 15.366 5.231 1.00 10.55 154 HIS A C 1
ATOM 1340 O O . HIS A 1 155 ? 42.178 16.160 4.284 1.00 12.10 154 HIS A O 1
ATOM 1347 N N . GLN A 1 156 ? 41.279 14.584 5.651 1.00 11.20 155 GLN A N 1
ATOM 1348 C CA . GLN A 1 156 ? 39.944 14.660 5.064 1.00 10.46 155 GLN A CA 1
ATOM 1349 C C . GLN A 1 156 ? 39.072 15.746 5.686 1.00 10.73 155 GLN A C 1
ATOM 1350 O O . GLN A 1 156 ? 38.368 16.469 4.974 1.00 11.15 155 GLN A O 1
ATOM 1356 N N . ILE A 1 157 ? 39.145 15.909 7.005 1.00 10.66 156 ILE A N 1
ATOM 1357 C CA . ILE A 1 157 ? 38.441 17.004 7.649 1.00 11.45 156 ILE A CA 1
ATOM 1358 C C . ILE A 1 157 ? 38.850 18.345 7.017 1.00 11.60 156 ILE A C 1
ATOM 1359 O O . ILE A 1 157 ? 38.025 19.225 6.789 1.00 12.16 156 ILE A O 1
ATOM 1364 N N . ARG A 1 158 ? 40.132 18.498 6.702 1.00 11.83 157 ARG A N 1
ATOM 1365 C CA A ARG A 1 158 ? 40.591 19.748 6.105 0.35 12.57 157 ARG A CA 1
ATOM 1366 C CA B ARG A 1 158 ? 40.602 19.725 6.085 0.35 12.29 157 ARG A CA 1
ATOM 1367 C CA C ARG A 1 158 ? 40.641 19.726 6.063 0.30 12.50 157 ARG A CA 1
ATOM 1368 C C . ARG A 1 158 ? 39.926 20.005 4.746 1.00 12.37 157 ARG A C 1
ATOM 1369 O O . ARG A 1 158 ? 39.637 21.110 4.468 1.00 16.14 157 ARG A O 1
ATOM 1391 N N . VAL A 1 159 ? 39.632 18.977 3.972 1.00 11.58 158 VAL A N 1
ATOM 1392 C CA . VAL A 1 159 ? 38.918 19.135 2.698 1.00 11.53 158 VAL A CA 1
ATOM 1393 C C . VAL A 1 159 ? 37.449 19.498 2.987 1.00 11.90 158 VAL A C 1
ATOM 1394 O O . VAL A 1 159 ? 36.893 20.435 2.382 1.00 13.46 158 VAL A O 1
ATOM 1398 N N . LEU A 1 160 ? 36.833 18.798 3.941 1.00 11.99 159 LEU A N 1
ATOM 1399 C CA . LEU A 1 160 ? 35.411 19.027 4.245 1.00 13.06 159 LEU A CA 1
ATOM 1400 C C . LEU A 1 160 ? 35.156 20.442 4.738 1.00 14.36 159 LEU A C 1
ATOM 1401 O O . LEU A 1 160 ? 34.134 21.054 4.419 1.00 14.65 159 LEU A O 1
ATOM 1406 N N . ARG A 1 161 ? 36.076 20.983 5.519 1.00 13.50 160 ARG A N 1
ATOM 1407 C CA . ARG A 1 161 ? 35.862 22.322 6.074 1.00 14.25 160 ARG A CA 1
ATOM 1408 C C . ARG A 1 161 ? 36.017 23.443 5.047 1.00 15.97 160 ARG A C 1
ATOM 1409 O O . ARG A 1 161 ? 35.709 24.586 5.353 1.00 23.16 160 ARG A O 1
ATOM 1417 N N . GLU A 1 162 ? 36.489 23.116 3.838 1.00 13.75 161 GLU A N 1
ATOM 1418 C CA . GLU A 1 162 ? 36.497 24.052 2.721 1.00 15.88 161 GLU A CA 1
ATOM 1419 C C . GLU A 1 162 ? 35.232 23.967 1.832 1.00 15.63 161 GLU A C 1
ATOM 1420 O O . GLU A 1 162 ? 35.092 24.746 0.880 1.00 21.25 161 GLU A O 1
ATOM 1426 N N . LEU A 1 163 ? 34.340 23.035 2.150 1.00 16.26 162 LEU A N 1
ATOM 1427 C CA A LEU A 1 163 ? 32.966 23.022 1.536 0.60 14.65 162 LEU A CA 1
ATOM 1428 C CA B LEU A 1 163 ? 32.958 23.108 1.691 0.40 15.98 162 LEU A CA 1
ATOM 1429 C C . LEU A 1 163 ? 31.895 24.176 1.925 1.00 15.50 162 LEU A C 1
ATOM 1430 O O . LEU A 1 163 ? 31.503 24.436 3.063 1.00 19.54 162 LEU A O 1
ATOM 1439 N N . ASP A 1 164 ? 31.431 24.790 0.842 1.00 14.45 163 ASP A N 1
ATOM 1440 C CA . ASP A 1 164 ? 30.759 26.114 0.922 1.00 14.71 163 ASP A CA 1
ATOM 1441 C C . ASP A 1 164 ? 29.505 26.110 1.776 1.00 14.34 163 ASP A C 1
ATOM 1442 O O . ASP A 1 164 ? 28.637 26.945 1.573 1.00 19.27 163 ASP A O 1
ATOM 1447 N N . PHE A 1 165 ? 29.388 25.167 2.703 1.00 14.14 164 PHE A N 1
ATOM 1448 C CA . PHE A 1 165 ? 28.292 25.126 3.648 1.00 14.44 164 PHE A CA 1
ATOM 1449 C C . PHE A 1 165 ? 28.782 24.591 4.987 1.00 14.22 164 PHE A C 1
ATOM 1450 O O . PHE A 1 165 ? 29.733 23.781 5.059 1.00 16.25 164 PHE A O 1
ATOM 1458 N N . HIS A 1 166 ? 28.130 25.053 6.047 1.00 13.85 165 HIS A N 1
ATOM 1459 C CA . HIS A 1 166 ? 28.402 24.585 7.398 1.00 13.20 165 HIS A CA 1
ATOM 1460 C C . HIS A 1 166 ? 27.658 23.280 7.685 1.00 12.24 165 HIS A C 1
ATOM 1461 O O . HIS A 1 166 ? 26.532 23.078 7.231 1.00 14.32 165 HIS A O 1
ATOM 1468 N N . PHE A 1 167 ? 28.303 22.390 8.425 1.00 12.05 166 PHE A N 1
ATOM 1469 C CA . PHE A 1 167 ? 27.702 21.141 8.859 1.00 12.29 166 PHE A CA 1
ATOM 1470 C C . PHE A 1 167 ? 28.239 20.732 10.223 1.00 11.71 166 PHE A C 1
ATOM 1471 O O . PHE A 1 167 ? 29.353 21.114 10.603 1.00 13.02 166 PHE A O 1
ATOM 1479 N N . GLN A 1 168 ? 27.452 19.926 10.925 1.00 11.97 167 GLN A N 1
ATOM 1480 C CA . GLN A 1 168 ? 27.910 19.235 12.110 1.00 11.93 167 GLN A CA 1
ATOM 1481 C C . GLN A 1 168 ? 28.729 18.010 11.729 1.00 11.29 167 GLN A C 1
ATOM 1482 O O . GLN A 1 168 ? 28.312 17.246 10.892 1.00 14.68 167 GLN A O 1
ATOM 1488 N N . LEU A 1 169 ? 29.893 17.846 12.347 1.00 12.68 168 LEU A N 1
ATOM 1489 C CA . LEU A 1 169 ? 30.786 16.726 12.082 1.00 12.14 168 LEU A CA 1
ATOM 1490 C C . LEU A 1 169 ? 30.678 15.674 13.180 1.00 12.27 168 LEU A C 1
ATOM 1491 O O . LEU A 1 169 ? 30.904 15.975 14.365 1.00 13.37 168 LEU A O 1
ATOM 1496 N N . VAL A 1 170 ? 30.339 14.451 12.770 1.00 12.08 169 VAL A N 1
ATOM 1497 C CA . VAL A 1 170 ? 30.373 13.294 13.635 1.00 13.70 169 VAL A CA 1
ATOM 1498 C C . VAL A 1 170 ? 31.445 12.352 13.104 1.00 12.92 169 VAL A C 1
ATOM 1499 O O . VAL A 1 170 ? 31.629 12.253 11.901 1.00 14.08 169 VAL A O 1
ATOM 1503 N N . ILE A 1 171 ? 32.149 11.673 14.009 1.00 14.18 170 ILE A N 1
ATOM 1504 C CA . ILE A 1 171 ? 33.133 10.670 13.628 1.00 14.11 170 ILE A CA 1
ATOM 1505 C C . ILE A 1 171 ? 32.672 9.309 14.107 1.00 15.40 170 ILE A C 1
ATOM 1506 O O . ILE A 1 171 ? 32.218 9.170 15.243 1.00 15.29 170 ILE A O 1
ATOM 1511 N N . ASP A 1 172 ? 32.775 8.307 13.235 1.00 14.67 171 ASP A N 1
ATOM 1512 C CA . ASP A 1 172 ? 32.504 6.932 13.616 1.00 15.10 171 ASP A CA 1
ATOM 1513 C C . ASP A 1 172 ? 33.818 6.173 13.668 1.00 13.95 171 ASP A C 1
ATOM 1514 O O . ASP A 1 172 ? 34.462 6.003 12.645 1.00 15.71 171 ASP A O 1
ATOM 1519 N N . ALA A 1 173 ? 34.200 5.718 14.865 1.00 16.59 172 ALA A N 1
ATOM 1520 C CA . ALA A 1 173 ? 35.477 5.047 15.063 1.00 15.82 172 ALA A CA 1
ATOM 1521 C C . ALA A 1 173 ? 35.367 3.511 15.156 1.00 18.19 172 ALA A C 1
ATOM 1522 O O . ALA A 1 173 ? 36.380 2.832 15.280 1.00 19.81 172 ALA A O 1
ATOM 1524 N N . ASN A 1 174 ? 34.142 2.972 15.106 1.00 16.80 173 ASN A N 1
ATOM 1525 C CA . ASN A 1 174 ? 33.908 1.536 14.885 1.00 18.62 173 ASN A CA 1
ATOM 1526 C C . ASN A 1 174 ? 34.620 0.607 15.876 1.00 17.99 173 ASN A C 1
ATOM 1527 O O . ASN A 1 174 ? 35.099 -0.468 15.502 1.00 19.69 173 ASN A O 1
ATOM 1532 N N . GLU A 1 175 ? 34.694 1.029 17.138 1.00 15.99 174 GLU A N 1
ATOM 1533 C CA . GLU A 1 175 ? 35.358 0.253 18.190 1.00 16.95 174 GLU A CA 1
ATOM 1534 C C . GLU A 1 175 ? 36.783 -0.157 17.786 1.00 18.12 174 GLU A C 1
ATOM 1535 O O . GLU A 1 175 ? 37.230 -1.250 18.113 1.00 21.57 174 GLU A O 1
ATOM 1541 N N . SER A 1 176 ? 37.493 0.737 17.092 1.00 17.69 175 SER A N 1
ATOM 1542 C CA . SER A 1 176 ? 38.751 0.396 16.419 1.00 18.61 175 SER A CA 1
ATOM 1543 C C . SER A 1 176 ? 40.010 1.046 16.985 1.00 17.56 175 SER A C 1
ATOM 1544 O O . SER A 1 176 ? 41.113 0.687 16.561 1.00 22.04 175 SER A O 1
ATOM 1547 N N . LEU A 1 177 ? 39.876 1.977 17.926 1.00 18.42 176 LEU A N 1
ATOM 1548 C CA . LEU A 1 177 ? 41.026 2.751 18.379 1.00 18.97 176 LEU A CA 1
ATOM 1549 C C . LEU A 1 177 ? 41.705 2.132 19.577 1.00 22.00 176 LEU A C 1
ATOM 1550 O O . LEU A 1 177 ? 41.141 1.270 20.253 1.00 24.37 176 LEU A O 1
ATOM 1555 N N . ASP A 1 178 ? 42.933 2.583 19.810 1.00 25.95 177 ASP A N 1
ATOM 1556 C CA . ASP A 1 178 ? 43.759 2.088 20.908 1.00 28.20 177 ASP A CA 1
ATOM 1557 C C . ASP A 1 178 ? 44.561 3.241 21.525 1.00 26.04 177 ASP A C 1
ATOM 1558 O O . ASP A 1 178 ? 44.372 4.396 21.157 1.00 24.31 177 ASP A O 1
ATOM 1563 N N . ARG A 1 179 ? 45.469 2.921 22.448 1.00 26.28 178 ARG A N 1
ATOM 1564 C CA . ARG A 1 179 ? 46.260 3.942 23.144 1.00 29.59 178 ARG A CA 1
ATOM 1565 C C . ARG A 1 179 ? 47.118 4.811 22.233 1.00 28.98 178 ARG A C 1
ATOM 1566 O O . ARG A 1 179 ? 47.394 5.967 22.557 1.00 31.71 178 ARG A O 1
ATOM 1574 N N . GLN A 1 180 ? 47.526 4.257 21.094 1.00 26.83 179 GLN A N 1
ATOM 1575 C CA . GLN A 1 180 ? 48.330 4.998 20.120 1.00 30.25 179 GLN A CA 1
ATOM 1576 C C . GLN A 1 180 ? 47.510 6.068 19.391 1.00 25.85 179 GLN A C 1
ATOM 1577 O O . GLN A 1 180 ? 48.088 6.926 18.720 1.00 28.64 179 GLN A O 1
ATOM 1583 N N . ASP A 1 181 ? 46.180 6.020 19.520 1.00 24.23 180 ASP A N 1
ATOM 1584 C CA . ASP A 1 181 ? 45.302 7.030 18.926 1.00 22.83 180 ASP A CA 1
ATOM 1585 C C . ASP A 1 181 ? 44.915 8.190 19.840 1.00 20.56 180 ASP A C 1
ATOM 1586 O O . ASP A 1 181 ? 44.192 9.087 19.399 1.00 21.64 180 ASP A O 1
ATOM 1591 N N . PHE A 1 182 ? 45.355 8.175 21.097 1.00 22.33 181 PHE A N 1
ATOM 1592 C CA . PHE A 1 182 ? 44.958 9.234 22.043 1.00 22.52 181 PHE A CA 1
ATOM 1593 C C . PHE A 1 182 ? 45.348 10.634 21.565 1.00 20.77 181 PHE A C 1
ATOM 1594 O O . PHE A 1 182 ? 44.548 11.567 21.628 1.00 22.09 181 PHE A O 1
ATOM 1602 N N . THR A 1 183 ? 46.583 10.780 21.106 1.00 23.75 182 THR A N 1
ATOM 1603 C CA . THR A 1 183 ? 47.072 12.069 20.613 1.00 25.47 182 THR A CA 1
ATOM 1604 C C . THR A 1 183 ? 46.182 12.626 19.499 1.00 23.62 182 THR A C 1
ATOM 1605 O O . THR A 1 183 ? 45.796 13.792 19.540 1.00 23.28 182 THR A O 1
ATOM 1609 N N . GLN A 1 184 ? 45.830 11.779 18.536 1.00 22.61 183 GLN A N 1
ATOM 1610 C CA A GLN A 1 184 ? 44.965 12.164 17.415 0.50 20.79 183 GLN A CA 1
ATOM 1611 C CA B GLN A 1 184 ? 44.983 12.214 17.433 0.50 21.06 183 GLN A CA 1
ATOM 1612 C C . GLN A 1 184 ? 43.549 12.478 17.902 1.00 19.17 183 GLN A C 1
ATOM 1613 O O . GLN A 1 184 ? 42.907 13.416 17.430 1.00 19.47 183 GLN A O 1
ATOM 1624 N N . LEU A 1 185 ? 43.053 11.669 18.835 1.00 17.52 184 LEU A N 1
ATOM 1625 C CA . LEU A 1 185 ? 41.731 11.923 19.434 1.00 17.66 184 LEU A CA 1
ATOM 1626 C C . LEU A 1 185 ? 41.665 13.296 20.089 1.00 18.03 184 LEU A C 1
ATOM 1627 O O . LEU A 1 185 ? 40.672 14.006 19.970 1.00 17.97 184 LEU A O 1
ATOM 1632 N N . GLN A 1 186 ? 42.742 13.668 20.766 1.00 19.14 185 GLN A N 1
ATOM 1633 C CA . GLN A 1 186 ? 42.833 14.985 21.389 1.00 18.63 185 GLN A CA 1
ATOM 1634 C C . GLN A 1 186 ? 42.923 16.127 20.365 1.00 21.25 185 GLN A C 1
ATOM 1635 O O . GLN A 1 186 ? 42.311 17.164 20.554 1.00 24.46 185 GLN A O 1
ATOM 1641 N N . LEU A 1 187 ? 43.635 15.932 19.290 1.00 21.89 186 LEU A N 1
ATOM 1642 C CA A LEU A 1 187 ? 43.628 16.872 18.215 0.50 22.41 186 LEU A CA 1
ATOM 1643 C CA B LEU A 1 187 ? 43.625 16.890 18.209 0.50 23.26 186 LEU A CA 1
ATOM 1644 C C . LEU A 1 187 ? 42.256 17.035 17.582 1.00 20.38 186 LEU A C 1
ATOM 1645 O O . LEU A 1 187 ? 41.830 18.080 17.246 1.00 20.79 186 LEU A O 1
ATOM 1654 N N . LEU A 1 188 ? 41.587 15.915 17.429 1.00 22.16 187 LEU A N 1
ATOM 1655 C CA . LEU A 1 188 ? 40.238 15.896 16.865 1.00 24.31 187 LEU A CA 1
ATOM 1656 C C . LEU A 1 188 ? 39.263 16.770 17.680 1.00 24.99 187 LEU A C 1
ATOM 1657 O O . LEU A 1 188 ? 38.349 17.367 17.107 1.00 24.79 187 LEU A O 1
ATOM 1662 N N . ALA A 1 189 ? 39.491 16.891 18.994 1.00 23.28 188 ALA A N 1
ATOM 1663 C CA . ALA A 1 189 ? 38.663 17.751 19.860 1.00 26.22 188 ALA A CA 1
ATOM 1664 C C . ALA A 1 189 ? 38.656 19.244 19.462 1.00 22.95 188 ALA A C 1
ATOM 1665 O O . ALA A 1 189 ? 37.729 19.974 19.783 1.00 25.22 188 ALA A O 1
ATOM 1667 N N . ARG A 1 190 ? 39.691 19.687 18.764 1.00 19.91 189 ARG A N 1
ATOM 1668 C CA . ARG A 1 190 ? 39.770 21.058 18.292 1.00 17.99 189 ARG A CA 1
ATOM 1669 C C . ARG A 1 190 ? 39.040 21.311 16.957 1.00 17.75 189 ARG A C 1
ATOM 1670 O O . ARG A 1 190 ? 39.097 22.413 16.432 1.00 22.03 189 ARG A O 1
ATOM 1678 N N . GLU A 1 191 ? 38.367 20.292 16.426 1.00 15.51 190 GLU A N 1
ATOM 1679 C CA . GLU A 1 191 ? 37.688 20.352 15.132 1.00 15.46 190 GLU A CA 1
ATOM 1680 C C . GLU A 1 191 ? 36.170 20.345 15.247 1.00 15.81 190 GLU A C 1
ATOM 1681 O O . GLU A 1 191 ? 35.484 20.026 14.283 1.00 17.10 190 GLU A O 1
ATOM 1687 N N . GLN A 1 192 ? 35.631 20.720 16.405 1.00 15.73 191 GLN A N 1
ATOM 1688 C CA . GLN A 1 192 ? 34.190 20.885 16.585 1.00 17.66 191 GLN A CA 1
ATOM 1689 C C . GLN A 1 192 ? 33.416 19.608 16.270 1.00 17.04 191 GLN A C 1
ATOM 1690 O O . GLN A 1 192 ? 32.375 19.640 15.629 1.00 23.81 191 GLN A O 1
ATOM 1696 N N . VAL A 1 193 ? 33.948 18.479 16.714 1.00 14.15 192 VAL A N 1
ATOM 1697 C CA . VAL A 1 193 ? 33.294 17.203 16.527 1.00 14.28 192 VAL A CA 1
ATOM 1698 C C . VAL A 1 193 ? 32.132 17.108 17.524 1.00 15.49 192 VAL A C 1
ATOM 1699 O O . VAL A 1 193 ? 32.306 17.235 18.739 1.00 16.59 192 VAL A O 1
ATOM 1703 N N . LEU A 1 194 ? 30.924 16.900 16.997 1.00 13.67 193 LEU A N 1
ATOM 1704 C CA . LEU A 1 194 ? 29.732 16.857 17.827 1.00 14.81 193 LEU A CA 1
ATOM 1705 C C . LEU A 1 194 ? 29.784 15.671 18.785 1.00 14.41 193 LEU A C 1
ATOM 1706 O O . LEU A 1 194 ? 29.515 15.814 19.980 1.00 16.54 193 LEU A O 1
ATOM 1711 N N . TYR A 1 195 ? 30.137 14.516 18.243 1.00 13.43 194 TYR A N 1
ATOM 1712 C CA . TYR A 1 195 ? 30.444 13.339 19.044 1.00 14.62 194 TYR A CA 1
ATOM 1713 C C . TYR A 1 195 ? 31.238 12.349 18.207 1.00 13.41 194 TYR A C 1
ATOM 1714 O O . TYR A 1 195 ? 31.208 12.402 16.971 1.00 13.93 194 TYR A O 1
ATOM 1723 N N . ILE A 1 196 ? 31.921 11.441 18.896 1.00 14.78 195 ILE A N 1
ATOM 1724 C CA . ILE A 1 196 ? 32.595 10.320 18.267 1.00 15.02 195 ILE A CA 1
ATOM 1725 C C . ILE A 1 196 ? 31.925 9.027 18.732 1.00 13.98 195 ILE A C 1
ATOM 1726 O O . ILE A 1 196 ? 31.799 8.766 19.941 1.00 14.44 195 ILE A O 1
ATOM 1731 N N . GLU A 1 197 ? 31.489 8.226 17.761 1.00 13.83 196 GLU A N 1
ATOM 1732 C CA . GLU A 1 197 ? 30.859 6.946 18.041 1.00 13.28 196 GLU A CA 1
ATOM 1733 C C . GLU A 1 197 ? 31.927 5.886 18.322 1.00 14.44 196 GLU A C 1
ATOM 1734 O O . GLU A 1 197 ? 32.793 5.616 17.480 1.00 16.16 196 GLU A O 1
ATOM 1740 N N . GLU A 1 198 ? 31.857 5.295 19.512 1.00 14.41 197 GLU A N 1
ATOM 1741 C CA . GLU A 1 198 ? 32.589 4.071 19.824 1.00 15.71 197 GLU A CA 1
ATOM 1742 C C . GLU A 1 198 ? 34.089 4.109 19.503 1.00 15.82 197 GLU A C 1
ATOM 1743 O O . GLU A 1 198 ? 34.590 3.284 18.721 1.00 15.75 197 GLU A O 1
ATOM 1749 N N . PRO A 1 199 ? 34.834 5.026 20.147 1.00 14.66 198 PRO A N 1
ATOM 1750 C CA . PRO A 1 199 ? 36.273 4.994 19.904 1.00 15.42 198 PRO A CA 1
ATOM 1751 C C . PRO A 1 199 ? 36.908 3.647 20.274 1.00 16.09 198 PRO A C 1
ATOM 1752 O O . PRO A 1 199 ? 37.734 3.150 19.525 1.00 18.04 198 PRO A O 1
ATOM 1756 N N . PHE A 1 200 ? 36.479 3.042 21.382 1.00 16.22 199 PHE A N 1
ATOM 1757 C CA . PHE A 1 200 ? 37.187 1.878 21.929 1.00 17.45 199 PHE A CA 1
ATOM 1758 C C . PHE A 1 200 ? 36.280 0.664 22.098 1.00 17.07 199 PHE A C 1
ATOM 1759 O O . PHE A 1 200 ? 35.165 0.784 22.606 1.00 17.74 199 PHE A O 1
ATOM 1767 N N . LYS A 1 201 ? 36.756 -0.500 21.662 1.00 17.87 200 LYS A N 1
ATOM 1768 C CA . LYS A 1 201 ? 36.105 -1.763 21.982 1.00 18.47 200 LYS A CA 1
ATOM 1769 C C . LYS A 1 201 ? 35.976 -1.930 23.502 1.00 20.04 200 LYS A C 1
ATOM 1770 O O . LYS A 1 201 ? 34.905 -2.284 24.003 1.00 20.29 200 LYS A O 1
ATOM 1776 N N . ASP A 1 202 ? 37.070 -1.669 24.213 1.00 18.54 201 ASP A N 1
ATOM 1777 C CA . ASP A 1 202 ? 37.118 -1.718 25.678 1.00 20.78 201 ASP A CA 1
ATOM 1778 C C . ASP A 1 202 ? 36.813 -0.314 26.192 1.00 19.45 201 ASP A C 1
ATOM 1779 O O . ASP A 1 202 ? 37.682 0.558 26.213 1.00 20.30 201 ASP A O 1
ATOM 1784 N N . ILE A 1 203 ? 35.576 -0.121 26.637 1.00 21.02 202 ILE A N 1
ATOM 1785 C CA . ILE A 1 203 ? 35.105 1.178 27.102 1.00 21.47 202 ILE A CA 1
ATOM 1786 C C . ILE A 1 203 ? 35.903 1.754 28.276 1.00 20.30 202 ILE A C 1
ATOM 1787 O O . ILE A 1 203 ? 35.972 2.980 28.430 1.00 22.30 202 ILE A O 1
ATOM 1792 N N . SER A 1 204 ? 36.529 0.891 29.085 1.00 21.97 203 SER A N 1
ATOM 1793 C CA . SER A 1 204 ? 37.385 1.382 30.164 1.00 23.41 203 SER A CA 1
ATOM 1794 C C . SER A 1 204 ? 38.604 2.200 29.707 1.00 22.65 203 SER A C 1
ATOM 1795 O O . SER A 1 204 ? 39.201 2.899 30.525 1.00 25.70 203 SER A O 1
ATOM 1798 N N . MET A 1 205 ? 38.975 2.124 28.427 1.00 21.36 204 MET A N 1
ATOM 1799 C CA A MET A 1 205 ? 40.033 2.987 27.899 0.60 23.80 204 MET A CA 1
ATOM 1800 C CA B MET A 1 205 ? 40.026 2.984 27.875 0.40 23.53 204 MET A CA 1
ATOM 1801 C C . MET A 1 205 ? 39.708 4.477 28.005 1.00 22.33 204 MET A C 1
ATOM 1802 O O . MET A 1 205 ? 40.619 5.302 28.046 1.00 24.24 204 MET A O 1
ATOM 1811 N N . LEU A 1 206 ? 38.415 4.829 28.052 1.00 22.36 205 LEU A N 1
ATOM 1812 C CA . LEU A 1 206 ? 38.014 6.226 28.253 1.00 24.57 205 LEU A CA 1
ATOM 1813 C C . LEU A 1 206 ? 38.567 6.812 29.548 1.00 22.34 205 LEU A C 1
ATOM 1814 O O . LEU A 1 206 ? 38.878 7.999 29.614 1.00 29.68 205 LEU A O 1
ATOM 1819 N N . ASP A 1 207 ? 38.718 5.969 30.573 1.00 26.43 206 ASP A N 1
ATOM 1820 C CA . ASP A 1 207 ? 39.294 6.403 31.850 1.00 26.46 206 ASP A CA 1
ATOM 1821 C C . ASP A 1 207 ? 40.787 6.810 31.755 1.00 28.51 206 ASP A C 1
ATOM 1822 O O . ASP A 1 207 ? 41.306 7.405 32.688 1.00 33.32 206 ASP A O 1
ATOM 1827 N N . GLU A 1 208 ? 41.454 6.503 30.635 1.00 25.26 207 GLU A N 1
ATOM 1828 C CA . GLU A 1 208 ? 42.890 6.749 30.446 1.00 26.60 207 GLU A CA 1
ATOM 1829 C C . GLU A 1 208 ? 43.260 8.084 29.791 1.00 27.14 207 GLU A C 1
ATOM 1830 O O . GLU A 1 208 ? 44.441 8.412 29.708 1.00 33.20 207 GLU A O 1
ATOM 1836 N N . VAL A 1 209 ? 42.267 8.860 29.356 1.00 27.00 208 VAL A N 1
ATOM 1837 C CA A VAL A 1 209 ? 42.518 10.138 28.716 0.50 25.02 208 VAL A CA 1
ATOM 1838 C CA B VAL A 1 209 ? 42.551 10.160 28.760 0.50 26.86 208 VAL A CA 1
ATOM 1839 C C . VAL A 1 209 ? 41.798 11.198 29.543 1.00 29.55 208 VAL A C 1
ATOM 1840 O O . VAL A 1 209 ? 40.747 10.947 30.004 1.00 30.26 208 VAL A O 1
ATOM 1847 N N . ALA A 1 210 ? 42.392 12.364 29.649 1.00 27.67 209 ALA A N 1
ATOM 1848 C CA . ALA A 1 210 ? 41.811 13.439 30.430 1.00 26.77 209 ALA A CA 1
ATOM 1849 C C . ALA A 1 210 ? 40.420 13.790 29.912 1.00 26.09 209 ALA A C 1
ATOM 1850 O O . ALA A 1 210 ? 40.201 14.011 28.704 1.00 25.85 209 ALA A O 1
ATOM 1852 N N . ASP A 1 211 ? 39.474 13.786 30.812 1.00 29.90 210 ASP A N 1
ATOM 1853 C CA A ASP A 1 211 ? 38.131 14.102 30.456 0.50 28.75 210 ASP A CA 1
ATOM 1854 C CA B ASP A 1 211 ? 38.097 14.104 30.517 0.50 27.38 210 ASP A CA 1
ATOM 1855 C C . ASP A 1 211 ? 38.014 15.511 29.912 1.00 27.82 210 ASP A C 1
ATOM 1856 O O . ASP A 1 211 ? 38.597 16.409 30.402 1.00 31.87 210 ASP A O 1
ATOM 1865 N N . GLY A 1 212 ? 37.222 15.663 28.873 1.00 25.99 211 GLY A N 1
ATOM 1866 C CA . GLY A 1 212 ? 37.069 16.948 28.200 1.00 27.58 211 GLY A CA 1
ATOM 1867 C C . GLY A 1 212 ? 38.136 17.272 27.171 1.00 23.11 211 GLY A C 1
ATOM 1868 O O . GLY A 1 212 ? 38.023 18.285 26.485 1.00 25.13 211 GLY A O 1
ATOM 1869 N N . THR A 1 213 ? 39.170 16.437 27.047 1.00 21.53 212 THR A N 1
ATOM 1870 C CA . THR A 1 213 ? 40.187 16.637 26.017 1.00 20.26 212 THR A CA 1
ATOM 1871 C C . THR A 1 213 ? 39.946 15.855 24.732 1.00 17.36 212 THR A C 1
ATOM 1872 O O . THR A 1 213 ? 40.698 16.025 23.782 1.00 19.46 212 THR A O 1
ATOM 1876 N N . ILE A 1 214 ? 38.929 14.993 24.700 1.00 20.13 213 ILE A N 1
ATOM 1877 C CA . ILE A 1 214 ? 38.520 14.329 23.469 1.00 20.85 213 ILE A CA 1
ATOM 1878 C C . ILE A 1 214 ? 37.057 14.688 23.186 1.00 21.09 213 ILE A C 1
ATOM 1879 O O . ILE A 1 214 ? 36.359 15.225 24.075 1.00 20.21 213 ILE A O 1
ATOM 1884 N N . PRO A 1 215 ? 36.582 14.420 21.947 1.00 18.14 214 PRO A N 1
ATOM 1885 C CA . PRO A 1 215 ? 35.190 14.780 21.697 1.00 19.98 214 PRO A CA 1
ATOM 1886 C C . PRO A 1 215 ? 34.190 14.004 22.571 1.00 17.19 214 PRO A C 1
ATOM 1887 O O . PRO A 1 215 ? 34.540 12.969 23.141 1.00 17.58 214 PRO A O 1
ATOM 1891 N N . PRO A 1 216 ? 32.940 14.487 22.665 1.00 16.15 215 PRO A N 1
ATOM 1892 C CA . PRO A 1 216 ? 31.910 13.750 23.389 1.00 16.49 215 PRO A CA 1
ATOM 1893 C C . PRO A 1 216 ? 31.757 12.347 22.837 1.00 15.58 215 PRO A C 1
ATOM 1894 O O . PRO A 1 216 ? 31.859 12.156 21.626 1.00 16.25 215 PRO A O 1
ATOM 1898 N N . ILE A 1 217 ? 31.542 11.382 23.725 1.00 15.23 216 ILE A N 1
ATOM 1899 C CA . ILE A 1 217 ? 31.533 9.969 23.348 1.00 16.90 216 ILE A CA 1
ATOM 1900 C C . ILE A 1 217 ? 30.117 9.452 23.189 1.00 13.24 216 ILE A C 1
ATOM 1901 O O . ILE A 1 217 ? 29.266 9.714 24.037 1.00 16.34 216 ILE A O 1
ATOM 1906 N N . ALA A 1 218 ? 29.881 8.742 22.083 1.00 13.88 217 ALA A N 1
ATOM 1907 C CA . ALA A 1 218 ? 28.616 8.077 21.832 1.00 14.33 217 ALA A CA 1
ATOM 1908 C C . ALA A 1 218 ? 28.729 6.552 21.920 1.00 14.46 217 ALA A C 1
ATOM 1909 O O . ALA A 1 218 ? 29.739 5.963 21.504 1.00 15.39 217 ALA A O 1
ATOM 1911 N N . LEU A 1 219 ? 27.656 5.925 22.412 1.00 14.10 218 LEU A N 1
ATOM 1912 C CA . LEU A 1 219 ? 27.417 4.489 22.271 1.00 14.74 218 LEU A CA 1
ATOM 1913 C C . LEU A 1 219 ? 26.618 4.231 21.009 1.00 14.06 218 LEU A C 1
ATOM 1914 O O . LEU A 1 219 ? 25.644 4.945 20.729 1.00 16.13 218 LEU A O 1
ATOM 1919 N N . ASP A 1 220 ? 27.024 3.212 20.256 1.00 15.66 219 ASP A N 1
ATOM 1920 C CA . ASP A 1 220 ? 26.241 2.711 19.117 1.00 15.29 219 ASP A CA 1
ATOM 1921 C C . ASP A 1 220 ? 26.153 1.186 19.269 1.00 15.85 219 ASP A C 1
ATOM 1922 O O . ASP A 1 220 ? 25.148 0.661 19.765 1.00 16.22 219 ASP A O 1
ATOM 1927 N N . GLU A 1 221 ? 27.215 0.486 18.905 1.00 16.30 220 GLU A N 1
ATOM 1928 C CA . GLU A 1 221 ? 27.259 -0.966 19.080 1.00 16.75 220 GLU A CA 1
ATOM 1929 C C . GLU A 1 221 ? 26.914 -1.393 20.506 1.00 17.03 220 GLU A C 1
ATOM 1930 O O . GLU A 1 221 ? 26.188 -2.377 20.708 1.00 18.56 220 GLU A O 1
ATOM 1936 N N . LYS A 1 222 ? 27.402 -0.640 21.492 1.00 15.34 221 LYS A N 1
ATOM 1937 C CA . LYS A 1 222 ? 27.157 -0.950 22.906 1.00 17.49 221 LYS A CA 1
ATOM 1938 C C . LYS A 1 222 ? 25.782 -0.507 23.449 1.00 16.35 221 LYS A C 1
ATOM 1939 O O . LYS A 1 222 ? 25.460 -0.810 24.600 1.00 18.67 221 LYS A O 1
ATOM 1945 N N . ALA A 1 223 ? 24.955 0.143 22.624 1.00 16.32 222 ALA A N 1
ATOM 1946 C CA . ALA A 1 223 ? 23.614 0.575 23.033 1.00 16.61 222 ALA A CA 1
ATOM 1947 C C . ALA A 1 223 ? 22.614 -0.588 22.851 1.00 14.77 222 ALA A C 1
ATOM 1948 O O . ALA A 1 223 ? 21.691 -0.537 22.031 1.00 18.27 222 ALA A O 1
ATOM 1950 N N . THR A 1 224 ? 22.828 -1.648 23.618 1.00 17.70 223 THR A N 1
ATOM 1951 C CA . THR A 1 224 ? 22.188 -2.965 23.400 1.00 17.29 223 THR A CA 1
ATOM 1952 C C . THR A 1 224 ? 20.816 -3.120 24.060 1.00 19.30 223 THR A C 1
ATOM 1953 O O . THR A 1 224 ? 19.970 -3.872 23.573 1.00 22.66 223 THR A O 1
ATOM 1957 N N . SER A 1 225 ? 20.628 -2.466 25.201 1.00 18.91 224 SER A N 1
ATOM 1958 C CA . SER A 1 225 ? 19.359 -2.464 25.928 1.00 18.36 224 SER A CA 1
ATOM 1959 C C . SER A 1 225 ? 19.364 -1.224 26.784 1.00 16.90 224 SER A C 1
ATOM 1960 O O . SER A 1 225 ? 20.435 -0.705 27.114 1.00 18.24 224 SER A O 1
ATOM 1963 N N . LEU A 1 226 ? 18.182 -0.789 27.216 1.00 17.42 225 LEU A N 1
ATOM 1964 C CA . LEU A 1 226 ? 18.107 0.355 28.105 1.00 18.06 225 LEU A CA 1
ATOM 1965 C C . LEU A 1 226 ? 18.919 0.130 29.384 1.00 18.62 225 LEU A C 1
ATOM 1966 O O . LEU A 1 226 ? 19.679 0.994 29.804 1.00 19.16 225 LEU A O 1
ATOM 1971 N N . LEU A 1 227 ? 18.767 -1.044 29.988 1.00 19.55 226 LEU A N 1
ATOM 1972 C CA . LEU A 1 227 ? 19.479 -1.350 31.230 1.00 19.51 226 LEU A CA 1
ATOM 1973 C C . LEU A 1 227 ? 21.013 -1.345 31.083 1.00 20.54 226 LEU A C 1
ATOM 1974 O O . LEU A 1 227 ? 21.709 -0.780 31.937 1.00 22.26 226 LEU A O 1
ATOM 1979 N N . ASP A 1 228 ? 21.538 -1.922 29.999 1.00 19.34 227 ASP A N 1
ATOM 1980 C CA A ASP A 1 228 ? 22.991 -1.891 29.840 0.50 20.90 227 ASP A CA 1
ATOM 1981 C CA B ASP A 1 228 ? 22.986 -1.946 29.672 0.50 20.23 227 ASP A CA 1
ATOM 1982 C C . ASP A 1 228 ? 23.502 -0.519 29.417 1.00 19.12 227 ASP A C 1
ATOM 1983 O O . ASP A 1 228 ? 24.597 -0.135 29.838 1.00 20.12 227 ASP A O 1
ATOM 1992 N N . ILE A 1 229 ? 22.715 0.247 28.662 1.00 17.78 228 ILE A N 1
ATOM 1993 C CA . ILE A 1 229 ? 23.070 1.643 28.360 1.00 17.74 228 ILE A CA 1
ATOM 1994 C C . ILE A 1 229 ? 23.228 2.436 29.673 1.00 19.13 228 ILE A C 1
ATOM 1995 O O . ILE A 1 229 ? 24.219 3.151 29.874 1.00 18.65 228 ILE A O 1
ATOM 2000 N N . ILE A 1 230 ? 22.257 2.294 30.575 1.00 17.28 229 ILE A N 1
ATOM 2001 C CA . ILE A 1 230 ? 22.310 2.968 31.872 1.00 18.71 229 ILE A CA 1
ATOM 2002 C C . ILE A 1 230 ? 23.538 2.554 32.671 1.00 19.43 229 ILE A C 1
ATOM 2003 O O . ILE A 1 230 ? 24.238 3.410 33.228 1.00 19.30 229 ILE A O 1
ATOM 2008 N N . ASN A 1 231 ? 23.820 1.252 32.709 1.00 20.06 230 ASN A N 1
ATOM 2009 C CA . ASN A 1 231 ? 25.019 0.771 33.395 1.00 18.88 230 ASN A CA 1
ATOM 2010 C C . ASN A 1 231 ? 26.312 1.396 32.859 1.00 19.62 230 ASN A C 1
ATOM 2011 O O . ASN A 1 231 ? 27.188 1.786 33.642 1.00 20.61 230 ASN A O 1
ATOM 2016 N N . LEU A 1 232 ? 26.419 1.535 31.541 1.00 19.08 231 LEU A N 1
ATOM 2017 C CA . LEU A 1 232 ? 27.610 2.141 30.943 1.00 17.83 231 LEU A CA 1
ATOM 2018 C C . LEU A 1 232 ? 27.715 3.644 31.222 1.00 18.41 231 LEU A C 1
ATOM 2019 O O . LEU A 1 232 ? 28.805 4.145 31.510 1.00 20.72 231 LEU A O 1
ATOM 2024 N N . ILE A 1 233 ? 26.596 4.361 31.127 1.00 20.02 232 ILE A N 1
ATOM 2025 C CA . ILE A 1 233 ? 26.564 5.796 31.431 1.00 20.67 232 ILE A CA 1
ATOM 2026 C C . ILE A 1 233 ? 26.971 6.086 32.876 1.00 21.67 232 ILE A C 1
ATOM 2027 O O . ILE A 1 233 ? 27.670 7.057 33.158 1.00 23.23 232 ILE A O 1
ATOM 2032 N N . GLU A 1 234 ? 26.548 5.231 33.793 1.00 21.99 233 GLU A N 1
ATOM 2033 C CA A GLU A 1 234 ? 26.888 5.438 35.196 0.50 22.27 233 GLU A CA 1
ATOM 2034 C CA B GLU A 1 234 ? 26.875 5.392 35.207 0.50 22.57 233 GLU A CA 1
ATOM 2035 C C . GLU A 1 234 ? 28.357 5.175 35.499 1.00 25.75 233 GLU A C 1
ATOM 2036 O O . GLU A 1 234 ? 28.891 5.740 36.464 1.00 24.89 233 GLU A O 1
ATOM 2047 N N . LEU A 1 235 ? 29.023 4.366 34.681 1.00 21.26 234 LEU A N 1
ATOM 2048 C CA . LEU A 1 235 ? 30.432 4.018 34.904 1.00 21.55 234 LEU A CA 1
ATOM 2049 C C . LEU A 1 235 ? 31.422 4.875 34.133 1.00 20.98 234 LEU A C 1
ATOM 2050 O O . LEU A 1 235 ? 32.522 5.137 34.624 1.00 28.01 234 LEU A O 1
ATOM 2055 N N . TYR A 1 236 ? 31.057 5.298 32.927 1.00 25.22 235 TYR A N 1
ATOM 2056 C CA . TYR A 1 236 ? 32.030 5.925 32.043 1.00 25.55 235 TYR A CA 1
ATOM 2057 C C . TYR A 1 236 ? 31.481 7.232 31.494 1.00 28.32 235 TYR A C 1
ATOM 2058 O O . TYR A 1 236 ? 30.267 7.494 31.562 1.00 27.56 235 TYR A O 1
ATOM 2067 N N . ASN A 1 237 ? 32.371 8.056 30.946 1.00 28.89 236 ASN A N 1
ATOM 2068 C CA . ASN A 1 237 ? 31.988 9.381 30.491 1.00 28.45 236 ASN A CA 1
ATOM 2069 C C . ASN A 1 237 ? 31.397 9.320 29.086 1.00 28.21 236 ASN A C 1
ATOM 2070 O O . ASN A 1 237 ? 32.038 9.718 28.103 1.00 30.28 236 ASN A O 1
ATOM 2075 N N . VAL A 1 238 ? 30.169 8.810 29.028 1.00 29.15 237 VAL A N 1
ATOM 2076 C CA A VAL A 1 238 ? 29.445 8.735 27.761 0.50 27.56 237 VAL A CA 1
ATOM 2077 C CA B VAL A 1 238 ? 29.372 8.667 27.807 0.50 25.23 237 VAL A CA 1
ATOM 2078 C C . VAL A 1 238 ? 28.321 9.767 27.786 1.00 23.36 237 VAL A C 1
ATOM 2079 O O . VAL A 1 238 ? 27.550 9.873 28.747 1.00 30.63 237 VAL A O 1
ATOM 2086 N N . LYS A 1 239 ? 28.264 10.557 26.715 1.00 23.81 238 LYS A N 1
ATOM 2087 C CA . LYS A 1 239 ? 27.311 11.668 26.585 1.00 24.07 238 LYS A CA 1
ATOM 2088 C C . LYS A 1 239 ? 26.186 11.485 25.558 1.00 21.53 238 LYS A C 1
ATOM 2089 O O . LYS A 1 239 ? 25.180 12.175 25.634 1.00 22.88 238 LYS A O 1
ATOM 2095 N N . VAL A 1 240 ? 26.364 10.581 24.604 1.00 17.29 239 VAL A N 1
ATOM 2096 C CA . VAL A 1 240 ? 25.407 10.428 23.510 1.00 16.58 239 VAL A CA 1
ATOM 2097 C C . VAL A 1 240 ? 25.118 8.943 23.336 1.00 14.95 239 VAL A C 1
ATOM 2098 O O . VAL A 1 240 ? 26.016 8.110 23.479 1.00 15.85 239 VAL A O 1
ATOM 2102 N N . VAL A 1 241 ? 23.862 8.610 23.065 1.00 14.70 240 VAL A N 1
ATOM 2103 C CA . VAL A 1 241 ? 23.448 7.225 22.850 1.00 14.25 240 VAL A CA 1
ATOM 2104 C C . VAL A 1 241 ? 22.665 7.154 21.547 1.00 16.90 240 VAL A C 1
ATOM 2105 O O . VAL A 1 241 ? 21.685 7.881 21.357 1.00 16.95 240 VAL A O 1
ATOM 2109 N N . VAL A 1 242 ? 23.104 6.273 20.648 1.00 14.82 241 VAL A N 1
ATOM 2110 C CA . VAL A 1 242 ? 22.362 6.011 19.415 1.00 14.91 241 VAL A CA 1
ATOM 2111 C C . VAL A 1 242 ? 21.371 4.894 19.723 1.00 17.25 241 VAL A C 1
ATOM 2112 O O . VAL A 1 242 ? 21.775 3.764 19.999 1.00 18.30 241 VAL A O 1
ATOM 2116 N N . LEU A 1 243 ? 20.083 5.234 19.695 1.00 16.00 242 LEU A N 1
ATOM 2117 C CA . LEU A 1 243 ? 18.993 4.332 20.029 1.00 17.29 242 LEU A CA 1
ATOM 2118 C C . LEU A 1 243 ? 18.367 3.788 18.751 1.00 17.09 242 LEU A C 1
ATOM 2119 O O . LEU A 1 243 ? 17.853 4.554 17.940 1.00 16.87 242 LEU A O 1
ATOM 2124 N N . LYS A 1 244 ? 18.408 2.473 18.584 1.00 18.26 243 LYS A N 1
ATOM 2125 C CA . LYS A 1 244 ? 17.691 1.791 17.504 1.00 16.69 243 LYS A CA 1
ATOM 2126 C C . LYS A 1 244 ? 16.421 1.195 18.125 1.00 17.56 243 LYS A C 1
ATOM 2127 O O . LYS A 1 244 ? 16.508 0.365 19.020 1.00 17.12 243 LYS A O 1
ATOM 2133 N N . PRO A 1 245 ? 15.231 1.665 17.704 1.00 15.74 244 PRO A N 1
ATOM 2134 C CA . PRO A 1 245 ? 14.000 1.194 18.348 1.00 15.73 244 PRO A CA 1
ATOM 2135 C C . PRO A 1 245 ? 13.851 -0.312 18.477 1.00 13.96 244 PRO A C 1
ATOM 2136 O O . PRO A 1 245 ? 13.415 -0.804 19.528 1.00 15.77 244 PRO A O 1
ATOM 2140 N N . PHE A 1 246 ? 14.298 -1.068 17.484 1.00 14.62 245 PHE A N 1
ATOM 2141 C CA . PHE A 1 246 ? 14.132 -2.517 17.564 1.00 15.06 245 PHE A CA 1
ATOM 2142 C C . PHE A 1 246 ? 14.915 -3.132 18.720 1.00 16.30 245 PHE A C 1
ATOM 2143 O O . PHE A 1 246 ? 14.466 -4.102 19.306 1.00 19.16 245 PHE A O 1
ATOM 2151 N N . ARG A 1 247 ? 16.034 -2.520 19.093 1.00 16.12 246 ARG A N 1
ATOM 2152 C CA A ARG A 1 247 ? 16.838 -3.027 20.189 0.50 16.66 246 ARG A CA 1
ATOM 2153 C CA B ARG A 1 247 ? 16.840 -3.022 20.210 0.50 18.82 246 ARG A CA 1
ATOM 2154 C C . ARG A 1 247 ? 16.139 -2.838 21.551 1.00 17.09 246 ARG A C 1
ATOM 2155 O O . ARG A 1 247 ? 16.356 -3.624 22.478 1.00 21.48 246 ARG A O 1
ATOM 2170 N N . LEU A 1 248 ? 15.270 -1.827 21.638 1.00 15.56 247 LEU A N 1
ATOM 2171 C CA . LEU A 1 248 ? 14.469 -1.538 22.830 1.00 17.38 247 LEU A CA 1
ATOM 2172 C C . LEU A 1 248 ? 13.166 -2.307 22.884 1.00 16.66 247 LEU A C 1
ATOM 2173 O O . LEU A 1 248 ? 12.445 -2.231 23.889 1.00 19.43 247 LEU A O 1
ATOM 2178 N N . GLY A 1 249 ? 12.825 -3.002 21.800 1.00 16.48 248 GLY A N 1
ATOM 2179 C CA . GLY A 1 249 ? 11.584 -3.756 21.734 1.00 15.63 248 GLY A CA 1
ATOM 2180 C C . GLY A 1 249 ? 10.477 -3.128 20.904 1.00 14.93 248 GLY A C 1
ATOM 2181 O O . GLY A 1 249 ? 9.403 -3.708 20.796 1.00 16.19 248 GLY A O 1
ATOM 2182 N N . GLY A 1 250 ? 10.731 -1.973 20.287 1.00 14.85 249 GLY A N 1
ATOM 2183 C CA . GLY A 1 250 ? 9.756 -1.326 19.430 1.00 14.28 249 GLY A CA 1
ATOM 2184 C C . GLY A 1 250 ? 9.506 0.149 19.625 1.00 14.90 249 GLY A C 1
ATOM 2185 O O . GLY A 1 250 ? 9.988 0.765 20.588 1.00 15.63 249 GLY A O 1
ATOM 2186 N N . ILE A 1 251 ? 8.688 0.667 18.697 1.00 14.58 250 ILE A N 1
ATOM 2187 C CA A ILE A 1 251 ? 8.246 2.069 18.632 0.50 17.77 250 ILE A CA 1
ATOM 2188 C CA B ILE A 1 251 ? 8.331 2.090 18.640 0.50 19.32 250 ILE A CA 1
ATOM 2189 C C . ILE A 1 251 ? 7.823 2.624 19.977 1.00 17.62 250 ILE A C 1
ATOM 2190 O O . ILE A 1 251 ? 8.154 3.751 20.355 1.00 17.34 250 ILE A O 1
ATOM 2199 N N . ASP A 1 252 ? 7.037 1.819 20.683 1.00 16.15 251 ASP A N 1
ATOM 2200 C CA . ASP A 1 252 ? 6.410 2.240 21.937 1.00 16.13 251 ASP A CA 1
ATOM 2201 C C . ASP A 1 252 ? 7.363 2.369 23.119 1.00 17.76 251 ASP A C 1
ATOM 2202 O O . ASP A 1 252 ? 6.963 2.903 24.160 1.00 21.90 251 ASP A O 1
ATOM 2207 N N . LYS A 1 253 ? 8.583 1.845 22.986 1.00 16.49 252 LYS A N 1
ATOM 2208 C CA . LYS A 1 253 ? 9.565 1.854 24.076 1.00 16.43 252 LYS A CA 1
ATOM 2209 C C . LYS A 1 253 ? 10.548 3.018 23.976 1.00 17.53 252 LYS A C 1
ATOM 2210 O O . LYS A 1 253 ? 11.346 3.251 24.889 1.00 19.15 252 LYS A O 1
ATOM 2216 N N . VAL A 1 254 ? 10.455 3.784 22.893 1.00 16.98 253 VAL A N 1
ATOM 2217 C CA . VAL A 1 254 ? 11.459 4.787 22.572 1.00 17.07 253 VAL A CA 1
ATOM 2218 C C . VAL A 1 254 ? 11.359 6.004 23.486 1.00 19.22 253 VAL A C 1
ATOM 2219 O O . VAL A 1 254 ? 12.358 6.415 24.066 1.00 18.74 253 VAL A O 1
ATOM 2223 N N . GLN A 1 255 ? 10.159 6.556 23.645 1.00 18.51 254 GLN A N 1
ATOM 2224 C CA . GLN A 1 255 ? 10.038 7.780 24.441 1.00 18.75 254 GLN A CA 1
ATOM 2225 C C . GLN A 1 255 ? 10.458 7.560 25.891 1.00 20.86 254 GLN A C 1
ATOM 2226 O O . GLN A 1 255 ? 11.169 8.389 26.468 1.00 20.76 254 GLN A O 1
ATOM 2232 N N . THR A 1 256 ? 10.026 6.450 26.479 1.00 21.99 255 THR A N 1
ATOM 2233 C CA . THR A 1 256 ? 10.396 6.134 27.860 1.00 22.03 255 THR A CA 1
ATOM 2234 C C . THR A 1 256 ? 11.910 5.992 28.007 1.00 22.25 255 THR A C 1
ATOM 2235 O O . THR A 1 256 ? 12.485 6.496 28.983 1.00 23.63 255 THR A O 1
ATOM 2239 N N . ALA A 1 257 ? 12.548 5.334 27.033 1.00 19.78 256 ALA A N 1
ATOM 2240 C CA . ALA A 1 257 ? 14.013 5.202 27.034 1.00 19.81 256 ALA A CA 1
ATOM 2241 C C . ALA A 1 257 ? 14.676 6.570 26.988 1.00 21.11 256 ALA A C 1
ATOM 2242 O O . ALA A 1 257 ? 15.597 6.834 27.766 1.00 22.18 256 ALA A O 1
ATOM 2244 N N . ILE A 1 258 ? 14.180 7.448 26.115 1.00 19.72 257 ILE A N 1
ATOM 2245 C CA . ILE A 1 258 ? 14.713 8.815 25.983 1.00 21.10 257 ILE A CA 1
ATOM 2246 C C . ILE A 1 258 ? 14.584 9.582 27.300 1.00 24.44 257 ILE A C 1
ATOM 2247 O O . ILE A 1 258 ? 15.572 10.149 27.784 1.00 24.28 257 ILE A O 1
ATOM 2252 N N . ASP A 1 259 ? 13.389 9.574 27.895 1.00 24.37 258 ASP A N 1
ATOM 2253 C CA . ASP A 1 259 ? 13.165 10.263 29.184 1.00 24.78 258 ASP A CA 1
ATOM 2254 C C . ASP A 1 259 ? 14.146 9.768 30.257 1.00 26.60 258 ASP A C 1
ATOM 2255 O O . ASP A 1 259 ? 14.774 10.569 30.970 1.00 31.01 258 ASP A O 1
ATOM 2260 N N . THR A 1 260 ? 14.270 8.447 30.368 1.00 25.88 259 THR A N 1
ATOM 2261 C CA . THR A 1 260 ? 15.178 7.829 31.331 1.00 23.72 259 THR A CA 1
ATOM 2262 C C . THR A 1 260 ? 16.647 8.198 31.062 1.00 23.35 259 THR A C 1
ATOM 2263 O O . THR A 1 260 ? 17.355 8.605 31.984 1.00 25.37 259 THR A O 1
ATOM 2267 N N . LEU A 1 261 ? 17.102 8.074 29.816 1.00 22.09 260 LEU A N 1
ATOM 2268 C CA . LEU A 1 261 ? 18.498 8.397 29.484 1.00 23.86 260 LEU A CA 1
ATOM 2269 C C . LEU A 1 261 ? 18.842 9.873 29.705 1.00 25.22 260 LEU A C 1
ATOM 2270 O O . LEU A 1 261 ? 19.927 10.197 30.213 1.00 26.27 260 LEU A O 1
ATOM 2275 N N . LYS A 1 262 ? 17.905 10.758 29.373 1.00 24.31 261 LYS A N 1
ATOM 2276 C CA . LYS A 1 262 ? 18.066 12.178 29.682 1.00 29.95 261 LYS A CA 1
ATOM 2277 C C . LYS A 1 262 ? 18.157 12.433 31.190 1.00 30.30 261 LYS A C 1
ATOM 2278 O O . LYS A 1 262 ? 18.898 13.323 31.618 1.00 29.36 261 LYS A O 1
ATOM 2284 N N . SER A 1 263 ? 17.468 11.627 31.999 1.00 27.09 262 SER A N 1
ATOM 2285 C CA . SER A 1 263 ? 17.564 11.756 33.471 1.00 27.16 262 SER A CA 1
ATOM 2286 C C . SER A 1 263 ? 18.940 11.333 34.032 1.00 37.33 262 SER A C 1
ATOM 2287 O O . SER A 1 263 ? 19.298 11.711 35.154 1.00 30.65 262 SER A O 1
ATOM 2290 N N . HIS A 1 264 ? 19.685 10.544 33.257 1.00 28.40 263 HIS A N 1
ATOM 2291 C CA . HIS A 1 264 ? 21.069 10.153 33.544 1.00 28.43 263 HIS A CA 1
ATOM 2292 C C . HIS A 1 264 ? 22.097 11.056 32.840 1.00 30.19 263 HIS A C 1
ATOM 2293 O O . HIS A 1 264 ? 23.300 10.759 32.863 1.00 31.37 263 HIS A O 1
ATOM 2300 N N . GLY A 1 265 ? 21.634 12.155 32.236 1.00 29.55 264 GLY A N 1
ATOM 2301 C CA . GLY A 1 265 ? 22.509 13.151 31.614 1.00 31.95 264 GLY A CA 1
ATOM 2302 C C . GLY A 1 265 ? 22.938 12.899 30.170 1.00 25.37 264 GLY A C 1
ATOM 2303 O O . GLY A 1 265 ? 23.771 13.645 29.650 1.00 30.44 264 GLY A O 1
ATOM 2304 N N . ALA A 1 266 ? 22.372 11.875 29.518 1.00 23.94 265 ALA A N 1
ATOM 2305 C CA . ALA A 1 266 ? 22.730 11.527 28.130 1.00 22.82 265 ALA A CA 1
ATOM 2306 C C . ALA A 1 266 ? 21.821 12.233 27.122 1.00 23.17 265 ALA A C 1
ATOM 2307 O O . ALA A 1 266 ? 20.678 12.584 27.443 1.00 27.59 265 ALA A O 1
ATOM 2309 N N . LYS A 1 267 ? 22.349 12.447 25.913 1.00 21.77 266 LYS A N 1
ATOM 2310 C CA . LYS A 1 267 ? 21.572 12.901 24.772 1.00 19.29 266 LYS A CA 1
ATOM 2311 C C . LYS A 1 267 ? 21.362 11.706 23.854 1.00 19.56 266 LYS A C 1
ATOM 2312 O O . LYS A 1 267 ? 22.204 10.800 23.798 1.00 19.66 266 LYS A O 1
ATOM 2318 N N . VAL A 1 268 ? 20.236 11.715 23.152 1.00 18.63 267 VAL A N 1
ATOM 2319 C CA . VAL A 1 268 ? 19.829 10.588 22.319 1.00 17.80 267 VAL A CA 1
ATOM 2320 C C . VAL A 1 268 ? 19.749 10.958 20.839 1.00 15.57 267 VAL A C 1
ATOM 2321 O O . VAL A 1 268 ? 19.275 12.046 20.475 1.00 17.38 267 VAL A O 1
ATOM 2325 N N . VAL A 1 269 ? 20.215 10.034 20.000 1.00 16.19 268 VAL A N 1
ATOM 2326 C CA . VAL A 1 269 ? 20.071 10.109 18.555 1.00 16.30 268 VAL A CA 1
ATOM 2327 C C . VAL A 1 269 ? 19.355 8.832 18.132 1.00 15.61 268 VAL A C 1
ATOM 2328 O O . VAL A 1 269 ? 19.782 7.741 18.462 1.00 17.17 268 VAL A O 1
ATOM 2332 N N . ILE A 1 270 ? 18.267 8.971 17.386 1.00 16.36 269 ILE A N 1
ATOM 2333 C CA . ILE A 1 270 ? 17.557 7.817 16.843 1.00 15.37 269 ILE A CA 1
ATOM 2334 C C . ILE A 1 270 ? 18.246 7.351 15.560 1.00 14.49 269 ILE A C 1
ATOM 2335 O O . ILE A 1 270 ? 18.557 8.150 14.700 1.00 16.52 269 ILE A O 1
ATOM 2340 N N . GLY A 1 271 ? 18.486 6.054 15.442 1.00 16.56 270 GLY A N 1
ATOM 2341 C CA . GLY A 1 271 ? 19.104 5.471 14.254 1.00 14.79 270 GLY A CA 1
ATOM 2342 C C . GLY A 1 271 ? 18.508 4.146 13.814 1.00 15.96 270 GLY A C 1
ATOM 2343 O O . GLY A 1 271 ? 17.629 3.586 14.460 1.00 15.88 270 GLY A O 1
ATOM 2344 N N . GLY A 1 272 ? 18.999 3.663 12.688 1.00 17.35 271 GLY A N 1
ATOM 2345 C CA . GLY A 1 272 ? 18.562 2.402 12.136 1.00 16.53 271 GLY A CA 1
ATOM 2346 C C . GLY A 1 272 ? 19.710 1.587 11.608 1.00 15.65 271 GLY A C 1
ATOM 2347 O O . GLY A 1 272 ? 20.872 1.967 11.755 1.00 18.30 271 GLY A O 1
ATOM 2348 N N . MET A 1 273 ? 19.384 0.435 11.042 1.00 13.59 272 MET A N 1
ATOM 2349 C CA A MET A 1 273 ? 20.333 -0.504 10.518 0.50 14.20 272 MET A CA 1
ATOM 2350 C CA B MET A 1 273 ? 20.345 -0.524 10.516 0.50 15.93 272 MET A CA 1
ATOM 2351 C C . MET A 1 273 ? 19.803 -1.305 9.294 1.00 12.80 272 MET A C 1
ATOM 2352 O O . MET A 1 273 ? 19.006 -2.147 9.446 1.00 13.97 272 MET A O 1
ATOM 2361 N N . TYR A 1 274 ? 20.285 -0.932 8.131 1.00 10.94 273 TYR A N 1
ATOM 2362 C CA . TYR A 1 274 ? 20.024 -1.620 6.880 1.00 9.79 273 TYR A CA 1
ATOM 2363 C C . TYR A 1 274 ? 18.530 -1.867 6.617 1.00 10.18 273 TYR A C 1
ATOM 2364 O O . TYR A 1 274 ? 18.141 -2.938 6.144 1.00 10.97 273 TYR A O 1
ATOM 2373 N N . GLU A 1 275 ? 17.707 -0.853 6.858 1.00 9.78 274 GLU A N 1
ATOM 2374 C CA . GLU A 1 275 ? 16.258 -1.006 6.794 1.00 9.94 274 GLU A CA 1
ATOM 2375 C C . GLU A 1 275 ? 15.744 -0.912 5.362 1.00 9.59 274 GLU A C 1
ATOM 2376 O O . GLU A 1 275 ? 16.279 -0.160 4.537 1.00 9.52 274 GLU A O 1
ATOM 2382 N N . TYR A 1 276 ? 14.637 -1.607 5.114 1.00 8.97 275 TYR A N 1
ATOM 2383 C CA . TYR A 1 276 ? 13.818 -1.339 3.952 1.00 9.31 275 TYR A CA 1
ATOM 2384 C C . TYR A 1 276 ? 12.858 -0.184 4.263 1.00 9.42 275 TYR A C 1
ATOM 2385 O O . TYR A 1 276 ? 12.885 0.383 5.352 1.00 9.32 275 TYR A O 1
ATOM 2394 N N . GLY A 1 277 ? 12.018 0.195 3.299 1.00 9.42 276 GLY A N 1
ATOM 2395 C CA . GLY A 1 277 ? 11.296 1.460 3.400 1.00 9.55 276 GLY A CA 1
ATOM 2396 C C . GLY A 1 277 ? 10.175 1.484 4.415 1.00 8.58 276 GLY A C 1
ATOM 2397 O O . GLY A 1 277 ? 9.703 2.567 4.753 1.00 11.03 276 GLY A O 1
ATOM 2398 N N . LEU A 1 278 ? 9.734 0.316 4.896 1.00 9.21 277 LEU A N 1
ATOM 2399 C CA . LEU A 1 278 ? 8.687 0.260 5.904 1.00 9.85 277 LEU A CA 1
ATOM 2400 C C . LEU A 1 278 ? 9.257 0.656 7.272 1.00 10.84 277 LEU A C 1
ATOM 2401 O O . LEU A 1 278 ? 8.827 1.636 7.870 1.00 11.05 277 LEU A O 1
ATOM 2406 N N . SER A 1 279 ? 10.274 -0.064 7.747 1.00 9.83 278 SER A N 1
ATOM 2407 C CA . SER A 1 279 ? 10.881 0.300 9.001 1.00 9.99 278 SER A CA 1
ATOM 2408 C C . SER A 1 279 ? 11.476 1.696 8.935 1.00 10.44 278 SER A C 1
ATOM 2409 O O . SER A 1 279 ? 11.421 2.437 9.926 1.00 11.51 278 SER A O 1
ATOM 2412 N N . ARG A 1 280 ? 12.067 2.042 7.790 1.00 10.44 279 ARG A N 1
ATOM 2413 C CA . ARG A 1 280 ? 12.759 3.333 7.668 1.00 11.06 279 ARG A CA 1
ATOM 2414 C C . ARG A 1 280 ? 11.807 4.484 7.995 1.00 10.59 279 ARG A C 1
ATOM 2415 O O . ARG A 1 280 ? 12.201 5.462 8.636 1.00 10.90 279 ARG A O 1
ATOM 2423 N N . TYR A 1 281 ? 10.549 4.363 7.564 1.00 9.96 280 TYR A N 1
ATOM 2424 C CA . TYR A 1 281 ? 9.543 5.357 7.870 1.00 9.96 280 TYR A CA 1
ATOM 2425 C C . TYR A 1 281 ? 9.380 5.561 9.379 1.00 11.66 280 TYR A C 1
ATOM 2426 O O . TYR A 1 281 ? 9.315 6.697 9.869 1.00 11.44 280 TYR A O 1
ATOM 2435 N N . PHE A 1 282 ? 9.244 4.467 10.124 1.00 11.06 281 PHE A N 1
ATOM 2436 C CA . PHE A 1 282 ? 9.003 4.602 11.576 1.00 11.66 281 PHE A CA 1
ATOM 2437 C C . PHE A 1 282 ? 10.221 5.108 12.331 1.00 13.26 281 PHE A C 1
ATOM 2438 O O . PHE A 1 282 ? 10.087 5.894 13.262 1.00 13.59 281 PHE A O 1
ATOM 2446 N N . THR A 1 283 ? 11.407 4.723 11.883 1.00 12.22 282 THR A N 1
ATOM 2447 C CA . THR A 1 283 ? 12.633 5.297 12.433 1.00 13.38 282 THR A CA 1
ATOM 2448 C C . THR A 1 283 ? 12.654 6.807 12.214 1.00 13.13 282 THR A C 1
ATOM 2449 O O . THR A 1 283 ? 12.928 7.571 13.143 1.00 14.01 282 THR A O 1
ATOM 2453 N N . ALA A 1 284 ? 12.369 7.234 10.993 1.00 11.36 283 ALA A N 1
ATOM 2454 C CA . ALA A 1 284 ? 12.297 8.664 10.682 1.00 13.74 283 ALA A CA 1
ATOM 2455 C C . ALA A 1 284 ? 11.228 9.401 11.518 1.00 13.98 283 ALA A C 1
ATOM 2456 O O . ALA A 1 284 ? 11.470 10.507 12.011 1.00 14.82 283 ALA A O 1
ATOM 2458 N N . MET A 1 285 ? 10.069 8.785 11.701 1.00 13.36 284 MET A N 1
ATOM 2459 C CA . MET A 1 285 ? 8.960 9.384 12.457 1.00 14.02 284 MET A CA 1
ATOM 2460 C C . MET A 1 285 ? 9.375 9.704 13.877 1.00 16.39 284 MET A C 1
ATOM 2461 O O . MET A 1 285 ? 9.021 10.748 14.431 1.00 17.80 284 MET A O 1
ATOM 2466 N N . LEU A 1 286 ? 10.152 8.808 14.457 1.00 14.40 285 LEU A N 1
ATOM 2467 C CA . LEU A 1 286 ? 10.631 8.946 15.825 1.00 16.42 285 LEU A CA 1
ATOM 2468 C C . LEU A 1 286 ? 11.826 9.888 15.967 1.00 17.94 285 LEU A C 1
ATOM 2469 O O . LEU A 1 286 ? 12.143 10.312 17.070 1.00 17.85 285 LEU A O 1
ATOM 2474 N N . ALA A 1 287 ? 12.487 10.231 14.860 1.00 17.52 286 ALA A N 1
ATOM 2475 C CA . ALA A 1 287 ? 13.757 10.962 14.929 1.00 17.85 286 ALA A CA 1
ATOM 2476 C C . ALA A 1 287 ? 13.653 12.306 15.634 1.00 20.23 286 ALA A C 1
ATOM 2477 O O . ALA A 1 287 ? 14.584 12.667 16.336 1.00 19.78 286 ALA A O 1
ATOM 2479 N N . ARG A 1 288 ? 12.525 13.020 15.501 1.00 19.25 287 ARG A N 1
ATOM 2480 C CA . ARG A 1 288 ? 12.352 14.306 16.215 1.00 20.79 287 ARG A CA 1
ATOM 2481 C C . ARG A 1 288 ? 12.337 14.191 17.741 1.00 22.46 287 ARG A C 1
ATOM 2482 O O . ARG A 1 288 ? 12.492 15.203 18.437 1.00 25.31 287 ARG A O 1
ATOM 2490 N N . LYS A 1 289 ? 12.144 12.980 18.267 1.00 22.39 288 LYS A N 1
ATOM 2491 C CA . LYS A 1 289 ? 12.196 12.775 19.710 1.00 20.99 288 LYS A CA 1
ATOM 2492 C C . LYS A 1 289 ? 13.608 12.895 20.274 1.00 21.64 288 LYS A C 1
ATOM 2493 O O . LYS A 1 289 ? 13.762 13.107 21.463 1.00 22.08 288 LYS A O 1
ATOM 2499 N N . GLY A 1 290 ? 14.625 12.727 19.432 1.00 20.92 289 GLY A N 1
ATOM 2500 C CA . GLY A 1 290 ? 16.006 12.778 19.881 1.00 17.90 289 GLY A CA 1
ATOM 2501 C C . GLY A 1 290 ? 16.480 14.196 20.121 1.00 20.19 289 GLY A C 1
ATOM 2502 O O . GLY A 1 290 ? 15.869 15.166 19.662 1.00 21.39 289 GLY A O 1
ATOM 2503 N N . ASP A 1 291 ? 17.600 14.290 20.818 1.00 19.39 290 ASP A N 1
ATOM 2504 C CA . ASP A 1 291 ? 18.224 15.565 21.129 1.00 21.35 290 ASP A CA 1
ATOM 2505 C C . ASP A 1 291 ? 18.998 16.151 19.951 1.00 18.98 290 ASP A C 1
ATOM 2506 O O . ASP A 1 291 ? 19.217 17.362 19.875 1.00 23.99 290 ASP A O 1
ATOM 2511 N N . TYR A 1 292 ? 19.449 15.278 19.063 1.00 18.69 291 TYR A N 1
ATOM 2512 C CA . TYR A 1 292 ? 20.080 15.682 17.830 1.00 18.74 291 TYR A CA 1
ATOM 2513 C C . TYR A 1 292 ? 19.293 15.060 16.708 1.00 21.36 291 TYR A C 1
ATOM 2514 O O . TYR A 1 292 ? 18.604 14.054 16.932 1.00 19.17 291 TYR A O 1
ATOM 2523 N N . PRO A 1 293 ? 19.387 15.639 15.491 1.00 20.52 292 PRO A N 1
ATOM 2524 C CA . PRO A 1 293 ? 18.711 15.011 14.345 1.00 20.99 292 PRO A CA 1
ATOM 2525 C C . PRO A 1 293 ? 19.041 13.523 14.227 1.00 19.67 292 PRO A C 1
ATOM 2526 O O . PRO A 1 293 ? 20.125 13.095 14.602 1.00 20.80 292 PRO A O 1
ATOM 2530 N N . GLY A 1 294 ? 18.081 12.733 13.779 1.00 19.94 293 GLY A N 1
ATOM 2531 C CA . GLY A 1 294 ? 18.257 11.284 13.710 1.00 18.02 293 GLY A CA 1
ATOM 2532 C C . GLY A 1 294 ? 19.192 10.841 12.597 1.00 19.79 293 GLY A C 1
ATOM 2533 O O . GLY A 1 294 ? 19.398 11.568 11.621 1.00 20.22 293 GLY A O 1
ATOM 2534 N N . ASP A 1 295 ? 19.753 9.647 12.768 1.00 18.28 294 ASP A N 1
ATOM 2535 C CA A ASP A 1 295 ? 20.538 8.989 11.717 0.50 18.04 294 ASP A CA 1
ATOM 2536 C CA B ASP A 1 295 ? 20.538 8.972 11.722 0.50 17.80 294 ASP A CA 1
ATOM 2537 C C . ASP A 1 295 ? 19.583 8.215 10.821 1.00 18.81 294 ASP A C 1
ATOM 2538 O O . ASP A 1 295 ? 19.380 7.006 10.994 1.00 20.94 294 ASP A O 1
ATOM 2547 N N . VAL A 1 296 ? 18.991 8.930 9.869 1.00 17.49 295 VAL A N 1
ATOM 2548 C CA . VAL A 1 296 ? 18.015 8.354 8.958 1.00 16.74 295 VAL A CA 1
ATOM 2549 C C . VAL A 1 296 ? 18.709 8.239 7.599 1.00 15.63 295 VAL A C 1
ATOM 2550 O O . VAL A 1 296 ? 19.194 9.224 7.035 1.00 17.56 295 VAL A O 1
ATOM 2554 N N . THR A 1 297 ? 18.784 7.017 7.087 1.00 15.23 296 THR A N 1
ATOM 2555 C CA . THR A 1 297 ? 19.413 6.733 5.807 1.00 14.03 296 THR A CA 1
ATOM 2556 C C . THR A 1 297 ? 18.442 7.040 4.649 1.00 14.84 296 THR A C 1
ATOM 2557 O O . THR A 1 297 ? 17.276 6.720 4.742 1.00 15.68 296 THR A O 1
ATOM 2561 N N . PRO A 1 298 ? 18.916 7.677 3.566 1.00 15.17 297 PRO A N 1
ATOM 2562 C CA . PRO A 1 298 ? 17.992 7.950 2.459 1.00 15.26 297 PRO A CA 1
ATOM 2563 C C . PRO A 1 298 ? 17.497 6.738 1.671 1.00 14.36 297 PRO A C 1
ATOM 2564 O O . PRO A 1 298 ? 18.200 5.712 1.584 1.00 13.95 297 PRO A O 1
ATOM 2568 N N . ALA A 1 299 ? 16.321 6.902 1.055 1.00 16.24 298 ALA A N 1
ATOM 2569 C CA . ALA A 1 299 ? 15.828 5.974 0.056 1.00 14.35 298 ALA A CA 1
ATOM 2570 C C . ALA A 1 299 ? 16.913 5.743 -1.004 1.00 15.43 298 ALA A C 1
ATOM 2571 O O . ALA A 1 299 ? 17.610 6.684 -1.414 1.00 15.29 298 ALA A O 1
ATOM 2573 N N . GLY A 1 300 ? 17.092 4.481 -1.392 1.00 14.96 299 GLY A N 1
ATOM 2574 C CA . GLY A 1 300 ? 18.031 4.102 -2.441 1.00 15.75 299 GLY A CA 1
ATOM 2575 C C . GLY A 1 300 ? 19.498 4.016 -2.055 1.00 13.15 299 GLY A C 1
ATOM 2576 O O . GLY A 1 300 ? 20.326 3.695 -2.906 1.00 15.89 299 GLY A O 1
ATOM 2577 N N . TYR A 1 301 ? 19.835 4.283 -0.795 1.00 14.67 300 TYR A N 1
ATOM 2578 C CA . TYR A 1 301 ? 21.240 4.307 -0.377 1.00 12.83 300 TYR A CA 1
ATOM 2579 C C . TYR A 1 301 ? 21.848 2.907 -0.479 1.00 12.91 300 TYR A C 1
ATOM 2580 O O . TYR A 1 301 ? 22.968 2.742 -1.000 1.00 14.42 300 TYR A O 1
ATOM 2589 N N . TYR A 1 302 ? 21.097 1.909 -0.014 1.00 11.91 301 TYR A N 1
ATOM 2590 C CA . TYR A 1 302 ? 21.526 0.504 -0.008 1.00 12.37 301 TYR A CA 1
ATOM 2591 C C . TYR A 1 302 ? 20.946 -0.322 -1.142 1.00 13.26 301 TYR A C 1
ATOM 2592 O O . TYR A 1 302 ? 21.623 -1.221 -1.658 1.00 13.80 301 TYR A O 1
ATOM 2601 N N . PHE A 1 303 ? 19.689 -0.047 -1.498 1.00 12.00 302 PHE A N 1
ATOM 2602 C CA . PHE A 1 303 ? 18.913 -0.977 -2.301 1.00 14.59 302 PHE A CA 1
ATOM 2603 C C . PHE A 1 303 ? 18.350 -0.286 -3.534 1.00 16.06 302 PHE A C 1
ATOM 2604 O O . PHE A 1 303 ? 17.731 0.775 -3.433 1.00 19.86 302 PHE A O 1
ATOM 2612 N N . GLU A 1 304 ? 18.562 -0.896 -4.695 1.00 13.48 303 GLU A N 1
ATOM 2613 C CA . GLU A 1 304 ? 17.987 -0.376 -5.939 1.00 14.70 303 GLU A CA 1
ATOM 2614 C C . GLU A 1 304 ? 16.445 -0.464 -5.949 1.00 16.84 303 GLU A C 1
ATOM 261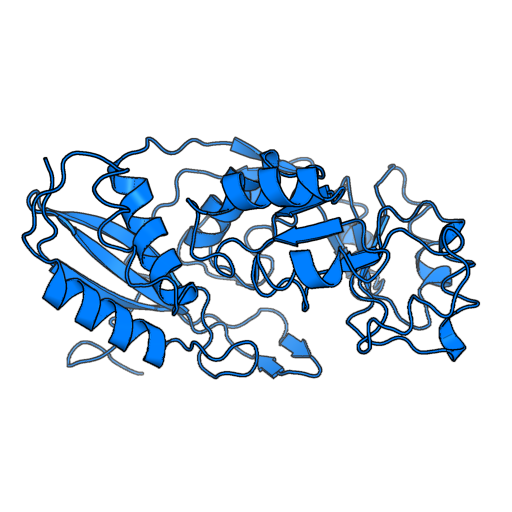5 O O . GLU A 1 304 ? 15.757 0.478 -6.360 1.00 21.72 303 GLU A O 1
ATOM 2621 N N . GLN A 1 305 ? 15.943 -1.615 -5.518 1.00 14.29 304 GLN A N 1
ATOM 2622 C CA . GLN A 1 305 ? 14.527 -1.906 -5.427 1.00 16.35 304 GLN A CA 1
ATOM 2623 C C . GLN A 1 305 ? 14.177 -2.018 -3.952 1.00 16.87 304 GLN A C 1
ATOM 2624 O O . GLN A 1 305 ? 14.904 -2.627 -3.177 1.00 35.77 304 GLN A O 1
ATOM 2630 N N . ASP A 1 306 ? 13.056 -1.461 -3.556 1.00 13.17 305 ASP A N 1
ATOM 2631 C CA . ASP A 1 306 ? 12.604 -1.499 -2.171 1.00 11.36 305 ASP A CA 1
ATOM 2632 C C . ASP A 1 306 ? 11.171 -2.043 -2.164 1.00 13.58 305 ASP A C 1
ATOM 2633 O O . ASP A 1 306 ? 10.478 -2.061 -3.178 1.00 19.33 305 ASP A O 1
ATOM 2638 N N . VAL A 1 307 ? 10.775 -2.528 -1.024 1.00 11.67 306 VAL A N 1
ATOM 2639 C CA A VAL A 1 307 ? 9.390 -2.968 -0.838 0.50 11.77 306 VAL A CA 1
ATOM 2640 C CA B VAL A 1 307 ? 9.400 -2.944 -0.782 0.50 12.90 306 VAL A CA 1
ATOM 2641 C C . VAL A 1 307 ? 8.433 -1.756 -0.605 1.00 11.23 306 VAL A C 1
ATOM 2642 O O . VAL A 1 307 ? 7.306 -1.861 -0.853 1.00 13.57 306 VAL A O 1
ATOM 2649 N N . VAL A 1 308 ? 8.955 -0.647 -0.133 1.00 11.81 307 VAL A N 1
ATOM 2650 C CA . VAL A 1 308 ? 8.217 0.610 -0.062 1.00 12.77 307 VAL A CA 1
ATOM 2651 C C . VAL A 1 308 ? 9.041 1.678 -0.777 1.00 12.96 307 VAL A C 1
ATOM 2652 O O . VAL A 1 308 ? 10.133 2.041 -0.318 1.00 15.56 307 VAL A O 1
ATOM 2656 N N . ALA A 1 309 ? 8.527 2.154 -1.910 1.00 14.11 308 ALA A N 1
ATOM 2657 C CA . ALA A 1 309 ? 9.213 3.135 -2.741 1.00 15.17 308 ALA A CA 1
ATOM 2658 C C . ALA A 1 309 ? 9.033 4.520 -2.152 1.00 15.67 308 ALA A C 1
ATOM 2659 O O . ALA A 1 309 ? 8.086 4.768 -1.412 1.00 15.70 308 ALA A O 1
ATOM 2661 N N . HIS A 1 310 ? 9.943 5.426 -2.498 1.00 14.88 309 HIS A N 1
ATOM 2662 C CA . HIS A 1 310 ? 9.820 6.846 -2.119 1.00 14.31 309 HIS A CA 1
ATOM 2663 C C . HIS A 1 310 ? 9.829 7.054 -0.596 1.00 13.04 309 HIS A C 1
ATOM 2664 O O . HIS A 1 310 ? 9.296 8.059 -0.115 1.00 14.68 309 HIS A O 1
ATOM 2671 N N . SER A 1 311 ? 10.508 6.160 0.149 1.00 11.88 310 SER A N 1
ATOM 2672 C CA . SER A 1 311 ? 10.518 6.263 1.607 1.00 11.86 310 SER A CA 1
ATOM 2673 C C . SER A 1 311 ? 11.835 6.920 2.058 1.00 10.94 310 SER A C 1
ATOM 2674 O O . SER A 1 311 ? 12.846 6.247 2.262 1.00 11.12 310 SER A O 1
ATOM 2677 N N . GLY A 1 312 ? 11.819 8.254 2.151 1.00 10.87 311 GLY A N 1
ATOM 2678 C CA . GLY A 1 312 ? 13.011 9.027 2.479 1.00 11.72 311 GLY A CA 1
ATOM 2679 C C . GLY A 1 312 ? 13.741 9.565 1.266 1.00 11.25 311 GLY A C 1
ATOM 2680 O O . GLY A 1 312 ? 14.960 9.419 1.160 1.00 16.18 311 GLY A O 1
ATOM 2681 N N . ILE A 1 313 ? 13.005 10.228 0.364 1.00 10.70 312 ILE A N 1
ATOM 2682 C CA . ILE A 1 313 ? 13.606 10.833 -0.819 1.00 11.05 312 ILE A CA 1
ATOM 2683 C C . ILE A 1 313 ? 14.299 12.126 -0.403 1.00 10.02 312 ILE A C 1
ATOM 2684 O O . ILE A 1 313 ? 13.696 12.967 0.247 1.00 10.76 312 ILE A O 1
ATOM 2689 N N . LEU A 1 314 ? 15.563 12.263 -0.788 1.00 11.01 313 LEU A N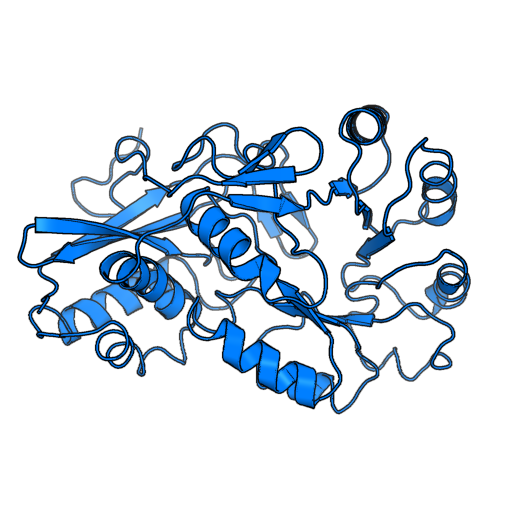 1
ATOM 2690 C CA . LEU A 1 314 ? 16.335 13.460 -0.508 1.00 12.39 313 LEU A CA 1
ATOM 2691 C C . LEU A 1 314 ? 15.850 14.621 -1.393 1.00 10.97 313 LEU A C 1
ATOM 2692 O O . LEU A 1 314 ? 15.889 14.520 -2.610 1.00 12.69 313 LEU A O 1
ATOM 2697 N N . LYS A 1 315 ? 15.401 15.707 -0.761 1.00 11.75 314 LYS A N 1
ATOM 2698 C CA . LYS A 1 315 ? 15.041 16.940 -1.472 1.00 11.70 314 LYS A CA 1
ATOM 2699 C C . LYS A 1 315 ? 15.557 18.127 -0.679 1.00 13.51 314 LYS A C 1
ATOM 2700 O O . LYS A 1 315 ? 15.130 18.361 0.464 1.00 14.26 314 LYS A O 1
ATOM 2706 N N . GLU A 1 316 ? 16.512 18.848 -1.261 1.00 15.83 315 GLU A N 1
ATOM 2707 C CA . GLU A 1 316 ? 16.970 20.106 -0.677 1.00 18.96 315 GLU A CA 1
ATOM 2708 C C . GLU A 1 316 ? 17.401 19.952 0.791 1.00 17.33 315 GLU A C 1
ATOM 2709 O O . GLU A 1 316 ? 16.996 20.718 1.669 1.00 19.84 315 GLU A O 1
ATOM 2715 N N . GLY A 1 317 ? 18.218 18.921 1.048 1.00 16.32 316 GLY A N 1
ATOM 2716 C CA . GLY A 1 317 ? 18.828 18.737 2.354 1.00 19.91 316 GLY A CA 1
ATOM 2717 C C . GLY A 1 317 ? 17.981 18.036 3.381 1.00 18.26 316 GLY A C 1
ATOM 2718 O O . GLY A 1 317 ? 18.382 17.935 4.555 1.00 21.71 316 GLY A O 1
ATOM 2719 N N . ARG A 1 318 ? 16.795 17.589 2.989 1.00 16.43 317 ARG A N 1
ATOM 2720 C CA . ARG A 1 318 ? 15.924 16.860 3.903 1.00 15.84 317 ARG A CA 1
ATOM 2721 C C . ARG A 1 318 ? 15.374 15.604 3.226 1.00 13.20 317 ARG A C 1
ATOM 2722 O O . ARG A 1 318 ? 15.329 15.510 2.010 1.00 13.99 317 ARG A O 1
ATOM 2730 N N . LEU A 1 319 ? 15.003 14.632 4.046 1.00 11.98 318 LEU A N 1
ATOM 2731 C CA . LEU A 1 319 ? 14.488 13.358 3.567 1.00 10.74 318 LEU A CA 1
ATOM 2732 C C . LEU A 1 319 ? 12.986 13.352 3.752 1.00 11.97 318 LEU A C 1
ATOM 2733 O O . LEU A 1 319 ? 12.507 13.566 4.869 1.00 12.98 318 LEU A O 1
ATOM 2738 N N . GLU A 1 320 ? 12.259 13.102 2.666 1.00 9.70 319 GLU A N 1
ATOM 2739 C CA . GLU A 1 320 ? 10.803 13.164 2.662 1.00 10.26 319 GLU A CA 1
ATOM 2740 C C . GLU A 1 320 ? 10.188 11.774 2.780 1.00 10.05 319 GLU A C 1
ATOM 2741 O O . GLU A 1 320 ? 10.536 10.877 2.000 1.00 10.71 319 GLU A O 1
ATOM 2747 N N . PHE A 1 321 ? 9.272 11.639 3.739 1.00 9.74 320 PHE A N 1
ATOM 2748 C CA . PHE A 1 321 ? 8.582 10.385 4.046 1.00 10.49 320 PHE A CA 1
ATOM 2749 C C . PHE A 1 321 ? 7.069 10.507 3.840 1.00 10.82 320 PHE A C 1
ATOM 2750 O O . PHE A 1 321 ? 6.456 11.511 4.197 1.00 11.72 320 PHE A O 1
ATOM 2758 N N . ARG A 1 322 ? 6.511 9.448 3.267 1.00 11.62 321 ARG A N 1
ATOM 2759 C CA A ARG A 1 322 ? 5.090 9.265 2.955 0.50 10.79 321 ARG A CA 1
ATOM 2760 C CA B ARG A 1 322 ? 5.076 9.344 3.083 0.50 13.17 321 ARG A CA 1
ATOM 2761 C C . ARG A 1 322 ? 4.564 8.107 3.820 1.00 10.88 321 ARG A C 1
ATOM 2762 O O . ARG A 1 322 ? 5.341 7.214 4.155 1.00 11.04 321 ARG A O 1
ATOM 2777 N N . PRO A 1 323 ? 3.250 8.055 4.087 1.00 13.43 322 PRO A N 1
ATOM 2778 C CA . PRO A 1 323 ? 2.737 6.879 4.771 1.00 13.62 322 PRO A CA 1
ATOM 2779 C C . PRO A 1 323 ? 3.169 5.621 3.995 1.00 13.34 322 PRO A C 1
ATOM 2780 O O . PRO A 1 323 ? 3.027 5.589 2.782 1.00 13.48 322 PRO A O 1
ATOM 2784 N N . PRO A 1 324 ? 3.784 4.641 4.684 1.00 11.98 323 PRO A N 1
ATOM 2785 C CA . PRO A 1 324 ? 4.437 3.557 3.948 1.00 13.16 323 PRO A CA 1
ATOM 2786 C C . PRO A 1 324 ? 3.455 2.468 3.535 1.00 14.16 323 PRO A C 1
ATOM 2787 O O . PRO A 1 324 ? 2.743 1.905 4.374 1.00 17.76 323 PRO A O 1
ATOM 2791 N N . LEU A 1 325 ? 3.418 2.186 2.248 1.00 11.80 324 LEU A N 1
ATOM 2792 C CA . LEU A 1 325 ? 2.562 1.172 1.675 1.00 13.69 324 LEU A CA 1
ATOM 2793 C C . LEU A 1 325 ? 3.443 0.115 1.007 1.00 12.30 324 LEU A C 1
ATOM 2794 O O . LEU A 1 325 ? 4.013 0.355 -0.054 1.00 15.48 324 LEU A O 1
ATOM 2799 N N . VAL A 1 326 ? 3.497 -1.064 1.624 1.00 11.12 325 VAL A N 1
ATOM 2800 C CA . VAL A 1 326 ? 4.202 -2.195 1.062 1.00 12.18 325 VAL A CA 1
ATOM 2801 C C . VAL A 1 326 ? 3.654 -2.543 -0.327 1.00 11.56 325 VAL A C 1
ATOM 2802 O O . VAL A 1 326 ? 2.438 -2.626 -0.521 1.00 11.88 325 VAL A O 1
ATOM 2806 N N . ASP A 1 327 ? 4.567 -2.723 -1.275 1.00 11.31 326 ASP A N 1
ATOM 2807 C CA . ASP A 1 327 ? 4.247 -3.274 -2.588 1.00 11.71 326 ASP A CA 1
ATOM 2808 C C . ASP A 1 327 ? 4.256 -4.791 -2.444 1.00 12.44 326 ASP A C 1
ATOM 2809 O O . ASP A 1 327 ? 5.311 -5.432 -2.397 1.00 13.45 326 ASP A O 1
ATOM 2814 N N . ILE A 1 328 ?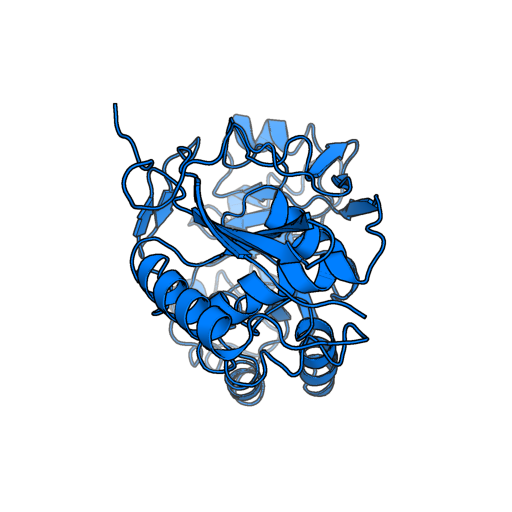 3.067 -5.366 -2.356 1.00 13.09 327 ILE A N 1
ATOM 2815 C CA A ILE A 1 328 ? 2.907 -6.790 -2.054 0.50 12.38 327 ILE A CA 1
ATOM 2816 C CA B ILE A 1 328 ? 2.950 -6.779 -2.013 0.50 13.92 327 ILE A CA 1
ATOM 2817 C C . ILE A 1 328 ? 3.555 -7.686 -3.104 1.00 15.99 327 ILE A C 1
ATOM 2818 O O . ILE A 1 328 ? 3.984 -8.807 -2.817 1.00 17.55 327 ILE A O 1
ATOM 2827 N N . THR A 1 329 ? 3.653 -7.197 -4.336 1.00 17.78 328 THR A N 1
ATOM 2828 C CA . THR A 1 329 ? 4.237 -8.005 -5.394 1.00 18.45 328 THR A CA 1
ATOM 2829 C C . THR A 1 329 ? 5.752 -8.195 -5.231 1.00 18.60 328 THR A C 1
ATOM 2830 O O . THR A 1 329 ? 6.328 -9.091 -5.841 1.00 23.12 328 THR A O 1
ATOM 2834 N N . GLN A 1 330 ? 6.385 -7.377 -4.388 1.00 15.97 329 GLN A N 1
ATOM 2835 C CA . GLN A 1 330 ? 7.815 -7.517 -4.106 1.00 16.63 329 GLN A CA 1
ATOM 2836 C C . GLN A 1 330 ? 8.082 -8.596 -3.051 1.00 14.48 329 GLN A C 1
ATOM 2837 O O . GLN A 1 330 ? 9.172 -9.136 -2.983 1.00 16.18 329 GLN A O 1
ATOM 2843 N N . LEU A 1 331 ? 7.096 -8.889 -2.212 1.00 15.04 330 LEU A N 1
ATOM 2844 C CA . LEU A 1 331 ? 7.234 -9.882 -1.155 1.00 14.95 330 LEU A CA 1
ATOM 2845 C C . LEU A 1 331 ? 6.971 -11.298 -1.684 1.00 19.79 330 LEU A C 1
ATOM 2846 O O . LEU A 1 331 ? 6.215 -11.486 -2.647 1.00 23.00 330 LEU A O 1
ATOM 2851 N N . GLN A 1 332 ? 7.625 -12.272 -1.059 1.00 15.10 331 GLN A N 1
ATOM 2852 C CA . GLN A 1 332 ? 7.437 -13.684 -1.333 1.00 16.41 331 GLN A CA 1
ATOM 2853 C C . GLN A 1 332 ? 7.068 -14.403 -0.065 1.00 13.18 331 GLN A C 1
ATOM 2854 O O . GLN A 1 332 ? 7.580 -14.061 0.971 1.00 14.27 331 GLN A O 1
ATOM 2860 N N . PRO A 1 333 ? 6.199 -15.433 -0.140 1.00 12.29 332 PRO A N 1
ATOM 2861 C CA . PRO A 1 333 ? 5.950 -16.232 1.058 1.00 11.74 332 PRO A CA 1
ATOM 2862 C C . PRO A 1 333 ? 7.252 -16.782 1.642 1.00 11.58 332 PRO A C 1
ATOM 2863 O O . PRO A 1 333 ? 8.127 -17.222 0.912 1.00 13.28 332 PRO A O 1
ATOM 2867 N N . TYR A 1 334 ? 7.376 -16.691 2.958 1.00 11.52 333 TYR A N 1
ATOM 2868 C CA . TYR A 1 334 ? 8.589 -17.142 3.645 1.00 11.80 333 TYR A CA 1
ATOM 2869 C C . TYR A 1 334 ? 8.851 -18.643 3.528 1.00 12.32 333 TYR A C 1
ATOM 2870 O O . TYR A 1 334 ? 9.995 -19.062 3.397 1.00 13.27 333 TYR A O 1
ATOM 2879 N N . GLU A 1 335 ? 7.788 -19.440 3.602 1.00 11.71 334 GLU A N 1
ATOM 2880 C CA . GLU A 1 335 ? 7.904 -20.883 3.613 1.00 10.95 334 GLU A CA 1
ATOM 2881 C C . GLU A 1 335 ? 6.649 -21.519 3.047 1.00 10.72 334 GLU A C 1
ATOM 2882 O O . GLU A 1 335 ? 5.671 -20.829 2.751 1.00 11.95 334 GLU A O 1
ATOM 2888 N N . GLY A 1 336 ? 6.681 -22.834 2.928 1.00 9.96 335 GLY A N 1
ATOM 2889 C CA . GLY A 1 336 ? 5.521 -23.586 2.532 1.00 10.09 335 GLY A CA 1
ATOM 2890 C C . GLY A 1 336 ? 5.411 -23.793 1.038 1.00 9.94 335 GLY A C 1
ATOM 2891 O O . GLY A 1 336 ? 6.335 -23.498 0.286 1.00 10.79 335 GLY A O 1
ATOM 2892 N N . HIS A 1 337 ? 4.258 -24.301 0.610 1.00 10.93 336 HIS A N 1
ATOM 2893 C CA . HIS A 1 337 ? 4.054 -24.657 -0.795 1.00 11.07 336 HIS A CA 1
ATOM 2894 C C . HIS A 1 337 ? 4.195 -23.473 -1.739 1.00 9.59 336 HIS A C 1
ATOM 2895 O O . HIS A 1 337 ? 4.522 -23.661 -2.908 1.00 11.50 336 HIS A O 1
ATOM 2902 N N . HIS A 1 338 ? 3.979 -22.264 -1.234 1.00 10.16 337 HIS A N 1
ATOM 2903 C CA . HIS A 1 338 ? 4.010 -21.064 -2.071 1.00 10.37 337 HIS A CA 1
ATOM 2904 C C . HIS A 1 338 ? 5.314 -20.291 -1.996 1.00 10.73 337 HIS A C 1
ATOM 2905 O O . HIS A 1 338 ? 5.425 -19.227 -2.608 1.00 11.75 337 HIS A O 1
ATOM 2912 N N . HIS A 1 339 ? 6.281 -20.841 -1.268 1.00 10.04 338 HIS A N 1
ATOM 2913 C CA . HIS A 1 339 ? 7.653 -20.358 -1.319 1.00 10.72 338 HIS A CA 1
ATOM 2914 C C . HIS A 1 339 ? 8.336 -21.070 -2.482 1.00 11.48 338 HIS A C 1
ATOM 2915 O O . HIS A 1 339 ? 8.552 -22.294 -2.449 1.00 11.55 338 HIS A O 1
ATOM 2922 N N . HIS A 1 340 ? 8.602 -20.304 -3.531 1.00 11.21 339 HIS A N 1
ATOM 2923 C CA . HIS A 1 340 ? 9.212 -20.782 -4.741 1.00 11.23 339 HIS A CA 1
ATOM 2924 C C . HIS A 1 340 ? 10.639 -20.261 -4.894 1.00 12.11 339 HIS A C 1
ATOM 2925 O O . HIS A 1 340 ? 11.007 -19.229 -4.327 1.00 16.79 339 HIS A O 1
ATOM 2932 N N . HIS A 1 341 ? 11.439 -20.988 -5.669 1.00 13.29 340 HIS A N 1
ATOM 2933 C CA . HIS A 1 341 ? 12.778 -20.523 -6.053 1.00 14.11 340 HIS A CA 1
ATOM 2934 C C . HIS A 1 341 ? 12.989 -20.770 -7.534 1.00 15.47 340 HIS A C 1
ATOM 2935 O O . HIS A 1 341 ? 12.317 -21.576 -8.147 1.00 17.43 340 HIS A O 1
ATOM 2942 N N . HIS A 1 342 ? 13.927 -20.039 -8.126 1.00 20.74 341 HIS A N 1
ATOM 2943 C CA . HIS A 1 342 ? 14.032 -19.980 -9.591 1.00 27.13 341 HIS A CA 1
ATOM 2944 C C . HIS A 1 342 ? 15.475 -19.955 -10.032 1.00 36.32 341 HIS A C 1
ATOM 2945 O O . HIS A 1 342 ? 16.380 -19.878 -9.200 1.00 36.82 341 HIS A O 1
#

Nearest PDB structures (foldseek):
  2ola-assembly1_A  TM=9.604E-01  e=8.308E-65  Staphylococcus aureus subsp. aureus COL
  3vdg-assembly1_A-2  TM=7.673E-01  e=1.099E-15  Mycolicibacterium smegmatis MC2 155
  2oqh-assembly4_D  TM=7.444E-01  e=7.623E-16  Streptomyces coelicolor A3(2)
  2pmq-assembly1_B  TM=7.591E-01  e=9.856E-15  Salipiger bermudensis HTCC2601
  4it1-assembly2_D  TM=7.525E-01  e=2.283E-15  Pseudomonas fluorescens Pf0-1

GO terms:
  GO:0043748 O-succinylbenzoate synthase activity (F, EXP)

Organism: Staphylococcus aureus (strain COL) (NCBI:txid93062)